Protein AF-A0A812T7L1-F1 (afdb_monomer)

Secondary structure (DSSP, 8-state):
--SGGGS-HHHHHHHHHHTT----S-HHHHHHHHHHHHHHHHHHHHHSPPPPGGGTS-HHHHHHHHHHTT----S-HHHHHHHHHHHTTS-S-----------------B-TTS--GGG--TT-EEEEEEEEEETTEEEEE-STT-EEEEEGGGS-SS--S-GGGT--TT-EEEEEEEEE-TTS-EEEESS-----S-S-GGGGGTT--TT--EEEEEEEE-SSEEEEEEEPTTT--EEEEEEEGGGSSSGGG--TT-EEEEEEEEEETTTTEEEEE---TT--

Nearest PDB structures (foldseek):
  3bzk-assembly1_A  TM=9.391E-01  e=5.079E-07  Pseudomonas aeruginosa
  4nni-assembly1_A  TM=9.534E-01  e=1.863E-06  Mycobacterium tuberculosis H37Rv
  4nng-assembly1_A  TM=9.619E-01  e=2.504E-06  Mycobacterium tuberculosis H37Rv
  6qh2-assembly1_A  TM=7.656E-01  e=1.232E-06  Escherichia coli SE11
  2k4k-assembly1_A  TM=7.239E-01  e=2.101E-05  Bacillus subtilis

Mean predicted aligned error: 18.14 Å

pLDDT: mean 77.08, std 16.13, range [28.5, 94.5]

Structure (mmCIF, N/CA/C/O backbone):
data_AF-A0A812T7L1-F1
#
_entry.id   AF-A0A812T7L1-F1
#
loop_
_atom_site.group_PDB
_atom_site.id
_atom_site.type_symbol
_atom_site.label_atom_id
_atom_site.label_alt_id
_atom_site.label_comp_id
_atom_site.label_asym_id
_atom_site.label_entity_id
_atom_site.label_seq_id
_atom_site.pdbx_PDB_ins_code
_atom_site.Cartn_x
_atom_site.Cartn_y
_atom_site.Cartn_z
_atom_site.occupancy
_atom_site.B_iso_or_equiv
_atom_site.auth_seq_id
_atom_site.auth_comp_id
_atom_site.auth_asym_id
_atom_site.auth_atom_id
_atom_site.pdbx_PDB_model_num
ATOM 1 N N . GLU A 1 1 ? -17.941 -17.621 38.542 1.00 46.38 1 GLU A N 1
ATOM 2 C CA . GLU A 1 1 ? -18.938 -16.526 38.653 1.00 46.38 1 GLU A CA 1
ATOM 3 C C . GLU A 1 1 ? -20.340 -16.924 39.164 1.00 46.38 1 GLU A C 1
ATOM 5 O O . GLU A 1 1 ? -21.116 -16.034 39.487 1.00 46.38 1 GLU A O 1
ATOM 10 N N . ALA A 1 2 ? -20.681 -18.209 39.351 1.00 45.97 2 ALA A N 1
ATOM 11 C CA . ALA A 1 2 ? -22.054 -18.638 39.688 1.00 45.97 2 ALA A CA 1
ATOM 12 C C . ALA A 1 2 ? -22.488 -18.529 41.177 1.00 45.97 2 ALA A C 1
ATOM 14 O O . ALA A 1 2 ? -23.601 -18.914 41.521 1.00 45.97 2 ALA A O 1
ATOM 15 N N . SER A 1 3 ? -21.642 -18.025 42.086 1.00 65.56 3 SER A N 1
ATOM 16 C CA . SER A 1 3 ? -21.909 -18.105 43.537 1.00 65.56 3 SER A CA 1
ATOM 17 C C . SER A 1 3 ? -22.695 -16.908 44.103 1.00 65.56 3 SER A C 1
ATOM 19 O O . SER A 1 3 ? -23.535 -17.082 44.982 1.00 65.56 3 SER A O 1
ATOM 21 N N . LEU A 1 4 ? -22.492 -15.682 43.602 1.00 70.81 4 LEU A N 1
ATOM 22 C CA . LEU A 1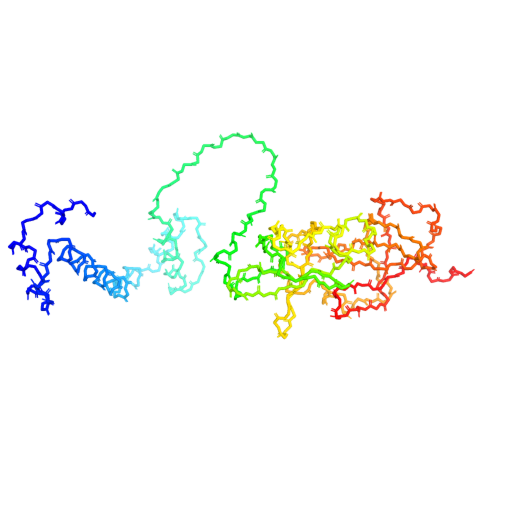 4 ? -23.061 -14.468 44.220 1.00 70.81 4 LEU A CA 1
ATOM 23 C C . LEU A 1 4 ? -24.569 -14.281 43.988 1.00 70.81 4 LEU A C 1
ATOM 25 O O . LEU A 1 4 ? -25.239 -13.637 44.792 1.00 70.81 4 LEU A O 1
ATOM 29 N N . GLU A 1 5 ? -25.122 -14.870 42.930 1.00 74.31 5 GLU A N 1
ATOM 30 C CA . GLU A 1 5 ? -26.543 -14.725 42.581 1.00 74.31 5 GLU A CA 1
ATOM 31 C C . GLU A 1 5 ? -27.465 -15.545 43.499 1.00 74.31 5 GLU A C 1
ATOM 33 O O . GLU A 1 5 ? -28.616 -15.162 43.748 1.00 74.31 5 GLU A O 1
ATOM 38 N N . GLN A 1 6 ? -26.918 -16.605 44.101 1.00 79.25 6 GLN A N 1
ATOM 39 C CA . GLN A 1 6 ? -27.606 -17.481 45.052 1.00 79.25 6 GLN A CA 1
ATOM 40 C C . GLN A 1 6 ? -27.665 -16.909 46.480 1.00 79.25 6 GLN A C 1
ATOM 42 O O . GLN A 1 6 ? -28.447 -17.393 47.293 1.00 79.25 6 GLN A O 1
ATOM 47 N N . HIS A 1 7 ? -26.902 -15.854 46.787 1.00 80.62 7 HIS A N 1
ATOM 48 C CA . HIS A 1 7 ? -26.876 -15.261 48.127 1.00 80.62 7 HIS A CA 1
ATOM 49 C C . HIS A 1 7 ? -28.119 -14.411 48.414 1.00 80.62 7 HIS A C 1
ATOM 51 O O . HIS A 1 7 ? -28.740 -13.817 47.522 1.00 80.62 7 HIS A O 1
ATOM 57 N N . THR A 1 8 ? -28.479 -14.314 49.689 1.00 84.88 8 THR A N 1
ATOM 58 C CA . THR A 1 8 ? -29.550 -13.439 50.172 1.00 84.88 8 THR A CA 1
ATOM 59 C C . THR A 1 8 ? -29.096 -11.975 50.219 1.00 84.88 8 THR A C 1
ATOM 61 O O . THR A 1 8 ? -27.909 -11.660 50.287 1.00 84.88 8 THR A O 1
ATOM 64 N N . VAL A 1 9 ? -30.046 -11.032 50.193 1.00 82.56 9 VAL A N 1
ATOM 65 C CA . VAL A 1 9 ? -29.741 -9.582 50.244 1.00 82.56 9 VAL A CA 1
ATOM 66 C C . VAL A 1 9 ? -28.959 -9.206 51.507 1.00 82.56 9 VAL A C 1
ATOM 68 O O . VAL A 1 9 ? -28.122 -8.307 51.467 1.00 82.56 9 VAL A O 1
ATOM 71 N N . LEU A 1 10 ? -29.219 -9.898 52.617 1.00 82.81 10 LEU A N 1
ATOM 72 C CA . LEU A 1 10 ? -28.565 -9.651 53.898 1.00 82.81 10 LEU A CA 1
ATOM 73 C C . LEU A 1 10 ? -27.078 -10.038 53.836 1.00 82.81 10 LEU A C 1
ATOM 75 O O . LEU A 1 10 ? -26.226 -9.217 54.168 1.00 82.81 10 LEU A O 1
ATOM 79 N N . GLU A 1 11 ? -26.764 -11.208 53.280 1.00 82.75 11 GLU A N 1
ATOM 80 C CA . GLU A 1 11 ? -25.384 -11.672 53.068 1.00 82.75 11 GLU A CA 1
ATOM 81 C C . GLU A 1 11 ? -24.607 -10.776 52.093 1.00 82.75 11 GLU A C 1
ATOM 83 O O . GLU A 1 11 ? -23.432 -10.479 52.312 1.00 82.75 11 GLU A O 1
ATOM 88 N N . LEU A 1 12 ? -25.257 -10.293 51.028 1.00 85.06 12 LEU A N 1
ATOM 89 C CA . LEU A 1 12 ? -24.637 -9.370 50.070 1.00 85.06 12 LEU A CA 1
ATOM 90 C C . LEU A 1 12 ? -24.276 -8.029 50.731 1.00 85.06 12 LEU A C 1
ATOM 92 O O . LEU A 1 12 ? -23.196 -7.486 50.496 1.00 85.06 12 LEU A O 1
ATOM 96 N N . ARG A 1 13 ? -25.144 -7.508 51.607 1.00 85.06 13 ARG A N 1
ATOM 97 C CA . ARG A 1 13 ? -24.873 -6.277 52.368 1.00 85.06 13 ARG A CA 1
ATOM 98 C C . ARG A 1 13 ? -23.761 -6.458 53.393 1.00 85.06 13 ARG A C 1
ATOM 100 O O . ARG A 1 13 ? -22.963 -5.542 53.566 1.00 85.06 13 ARG A O 1
ATOM 107 N N . GLU A 1 14 ? -23.684 -7.607 54.059 1.00 85.44 14 GLU A N 1
ATOM 108 C CA . GLU A 1 14 ? -22.577 -7.897 54.976 1.00 85.44 14 GLU A CA 1
ATOM 109 C C . GLU A 1 14 ? -21.232 -7.955 54.252 1.00 85.44 14 GLU A C 1
ATOM 111 O O . GLU A 1 14 ? -20.257 -7.377 54.734 1.00 85.44 14 GLU A O 1
ATOM 116 N N . LYS A 1 15 ? -21.182 -8.589 53.073 1.00 84.31 15 LYS A N 1
ATOM 117 C CA . LYS A 1 15 ? -19.968 -8.635 52.245 1.00 84.31 15 LYS A CA 1
ATOM 118 C C . LYS A 1 15 ? -19.531 -7.237 51.798 1.00 84.31 15 LYS A C 1
ATOM 120 O O . LYS A 1 15 ? -18.362 -6.900 51.947 1.00 84.31 15 LYS A O 1
ATOM 125 N N . LEU A 1 16 ? -20.463 -6.393 51.349 1.00 86.00 16 LEU A N 1
ATOM 126 C CA . LEU A 1 16 ? -20.161 -5.000 50.989 1.00 86.00 16 LEU A CA 1
ATOM 127 C C . LEU A 1 16 ? -19.710 -4.167 52.194 1.00 86.00 16 LEU A C 1
ATOM 129 O O . LEU A 1 16 ? -18.761 -3.398 52.079 1.00 86.00 16 LEU A O 1
ATOM 133 N N . ARG A 1 17 ? -20.319 -4.363 53.370 1.00 85.62 17 ARG A N 1
ATOM 134 C CA . ARG A 1 17 ? -19.919 -3.675 54.607 1.00 85.62 17 ARG A CA 1
ATOM 135 C C . ARG A 1 17 ? -18.495 -4.042 55.033 1.00 85.62 17 ARG A C 1
ATOM 137 O O . ARG A 1 17 ? -17.760 -3.160 55.462 1.00 85.62 17 ARG A O 1
ATOM 144 N N . LYS A 1 18 ? -18.094 -5.312 54.891 1.00 85.69 18 LYS A N 1
A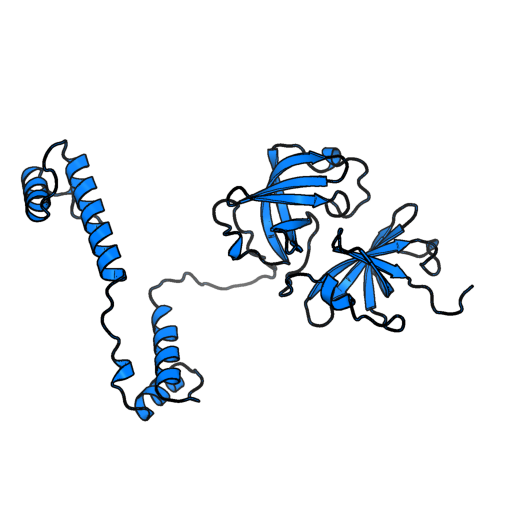TOM 145 C CA . LYS A 1 18 ? -16.712 -5.762 55.154 1.00 85.69 18 LYS A CA 1
ATOM 146 C C . LYS A 1 18 ? -15.697 -5.102 54.218 1.00 85.69 18 LYS A C 1
ATOM 148 O O . LYS A 1 18 ? -14.598 -4.791 54.656 1.00 85.69 18 LYS A O 1
ATOM 153 N N . LEU A 1 19 ? -16.088 -4.844 52.971 1.00 83.00 19 LEU A N 1
ATOM 154 C CA . LEU A 1 19 ? -15.282 -4.127 51.978 1.00 83.00 19 LEU A CA 1
ATOM 155 C C . LEU A 1 19 ? -15.406 -2.593 52.082 1.00 83.00 19 LEU A C 1
ATOM 157 O O . LEU A 1 19 ? -14.861 -1.886 51.245 1.00 83.00 19 LEU A O 1
ATOM 161 N N . GLN A 1 20 ? -16.119 -2.076 53.094 1.00 81.62 20 GLN A N 1
ATOM 162 C CA . GLN A 1 20 ? -16.415 -0.647 53.288 1.00 81.62 20 GLN A CA 1
ATOM 163 C C . GLN A 1 20 ? -17.124 0.021 52.091 1.00 81.62 20 GLN A C 1
ATOM 165 O O . GLN A 1 20 ? -17.006 1.224 51.870 1.00 81.62 20 GLN A O 1
ATOM 170 N N . LEU A 1 21 ? -17.904 -0.753 51.333 1.00 82.56 21 LEU A N 1
ATOM 171 C CA . LEU A 1 21 ? -18.642 -0.289 50.160 1.00 82.56 21 LEU A CA 1
ATOM 172 C C . LEU A 1 21 ? -20.117 0.029 50.484 1.00 82.56 21 LEU A C 1
ATOM 174 O O . LEU A 1 21 ? -20.684 -0.515 51.440 1.00 82.56 21 LEU A O 1
ATOM 178 N N . PRO A 1 22 ? -20.785 0.884 49.683 1.00 83.62 22 PRO A N 1
ATOM 179 C CA . PRO A 1 22 ? -22.183 1.257 49.898 1.00 83.62 22 PRO A CA 1
ATOM 180 C C . PRO A 1 22 ? -23.145 0.057 49.849 1.00 83.62 22 PRO A C 1
ATOM 182 O O . PRO A 1 22 ? -23.181 -0.696 48.877 1.00 83.62 22 PRO A O 1
ATOM 185 N N . VAL A 1 23 ? -23.984 -0.081 50.884 1.00 87.19 23 VAL A N 1
ATOM 186 C CA . VAL A 1 23 ? -24.931 -1.207 51.066 1.00 87.19 23 VAL A CA 1
ATOM 187 C C . VAL A 1 23 ? -26.377 -0.901 50.635 1.00 87.19 23 VAL A C 1
ATOM 189 O O . VAL A 1 23 ? -27.291 -1.700 50.871 1.00 87.19 23 VAL A O 1
ATOM 192 N N . SER A 1 24 ? -26.612 0.270 50.042 1.00 81.44 24 SER A N 1
ATOM 193 C CA . SER A 1 24 ? -27.920 0.714 49.547 1.00 81.44 24 SER A CA 1
ATOM 194 C C . SER A 1 24 ? -28.218 0.164 48.145 1.00 81.44 24 SER A C 1
ATOM 196 O O . SER A 1 24 ? -27.310 -0.159 47.383 1.00 81.44 24 SER A O 1
ATOM 198 N N . GLY A 1 25 ? -29.502 0.045 47.797 1.00 83.31 25 GLY A N 1
ATOM 199 C CA . GLY A 1 25 ? -29.940 -0.409 46.470 1.00 83.31 25 GLY A CA 1
ATOM 200 C C . GLY A 1 25 ? -30.579 -1.801 46.442 1.00 83.31 25 GLY A C 1
ATOM 201 O O . GLY A 1 25 ? -30.778 -2.449 47.479 1.00 83.31 25 GLY A O 1
ATOM 202 N N . ARG A 1 26 ? -30.963 -2.229 45.232 1.00 84.62 26 ARG A N 1
ATOM 203 C CA . ARG A 1 26 ? -31.629 -3.516 44.951 1.00 84.62 26 ARG A CA 1
ATOM 204 C C . ARG A 1 26 ? -30.622 -4.675 44.942 1.00 84.62 26 ARG A C 1
ATOM 206 O O . ARG A 1 26 ? -29.429 -4.462 44.757 1.00 84.62 26 ARG A O 1
ATOM 213 N N . LYS A 1 27 ? -31.099 -5.922 45.090 1.00 81.12 27 LYS A N 1
ATOM 214 C CA . LYS A 1 27 ? -30.253 -7.140 45.139 1.00 81.12 27 LYS A CA 1
ATOM 215 C C . LYS A 1 27 ? -29.221 -7.198 44.001 1.00 81.12 27 LYS A C 1
ATOM 217 O O . LYS A 1 27 ? -28.061 -7.499 44.257 1.00 81.12 27 LYS A O 1
ATOM 222 N N . GLN A 1 28 ? -29.638 -6.883 42.775 1.00 81.75 28 GLN A N 1
ATOM 223 C CA . GLN A 1 28 ? -28.759 -6.911 41.602 1.00 81.75 28 GLN A CA 1
ATOM 224 C C . GLN A 1 28 ? -27.632 -5.873 41.672 1.00 81.75 28 GLN A C 1
ATOM 226 O O . GLN A 1 28 ? -26.499 -6.198 41.341 1.00 81.75 28 GLN A O 1
ATOM 231 N N . GLU A 1 29 ? -27.897 -4.669 42.185 1.00 83.12 29 GLU A N 1
ATOM 232 C CA . GLU A 1 29 ? -26.861 -3.640 42.357 1.00 83.12 29 GLU A CA 1
ATOM 233 C C . GLU A 1 29 ? -25.824 -4.040 43.413 1.00 83.12 29 GLU A C 1
ATOM 235 O O . GLU A 1 29 ? -24.641 -3.753 43.264 1.00 83.12 29 GLU A O 1
ATOM 240 N N . LEU A 1 30 ? -26.251 -4.732 44.475 1.00 84.38 30 LEU A N 1
ATOM 241 C CA . LEU A 1 30 ? -25.337 -5.240 45.500 1.00 84.38 30 LEU A CA 1
ATOM 242 C C . LEU A 1 30 ? -24.430 -6.347 44.945 1.00 84.38 30 LEU A C 1
ATOM 244 O O . LEU A 1 30 ? -23.244 -6.385 45.261 1.00 84.38 30 LEU A O 1
ATOM 248 N N . ILE A 1 31 ? -24.980 -7.229 44.103 1.00 84.56 31 ILE A N 1
ATOM 249 C CA . ILE A 1 31 ? -24.209 -8.272 43.408 1.00 84.56 31 ILE A CA 1
ATOM 250 C C . ILE A 1 31 ? -23.204 -7.633 42.454 1.00 84.56 31 ILE A C 1
ATOM 252 O O . ILE A 1 31 ? -22.042 -8.024 42.459 1.00 84.56 31 ILE A O 1
ATOM 256 N N . GLN A 1 32 ? -23.635 -6.640 41.677 1.00 83.38 32 GLN A N 1
ATOM 257 C CA . GLN A 1 32 ? -22.781 -5.953 40.716 1.00 83.38 32 GLN A CA 1
ATOM 258 C C . GLN A 1 32 ? -21.595 -5.267 41.407 1.00 83.38 32 GLN A C 1
ATOM 260 O O . GLN A 1 32 ? -20.455 -5.502 41.025 1.00 83.38 32 GLN A O 1
ATOM 265 N N . ARG A 1 33 ? -21.836 -4.535 42.503 1.00 87.44 33 ARG A N 1
ATOM 266 C CA . ARG A 1 33 ? -20.759 -3.897 43.284 1.00 87.44 33 ARG A CA 1
ATOM 267 C C . ARG A 1 33 ? -19.792 -4.901 43.907 1.00 87.44 33 ARG A C 1
ATOM 269 O O . ARG A 1 33 ? -18.609 -4.608 44.026 1.00 87.44 33 ARG A O 1
ATOM 276 N N . LEU A 1 34 ? -20.271 -6.083 44.304 1.00 84.06 34 LEU A N 1
ATOM 277 C CA . LEU A 1 34 ? -19.395 -7.155 44.785 1.00 84.06 34 LEU A CA 1
ATOM 278 C C . LEU A 1 34 ? -18.553 -7.757 43.662 1.00 84.06 34 LEU A C 1
ATOM 280 O O . LEU A 1 34 ? -17.372 -7.995 43.885 1.00 84.06 34 LEU A O 1
ATOM 284 N N . LYS A 1 35 ? -19.131 -7.971 42.474 1.00 84.88 35 LYS A N 1
ATOM 285 C CA . LYS A 1 35 ? -18.393 -8.450 41.297 1.00 84.88 35 LYS A CA 1
ATOM 286 C C . LYS A 1 35 ? -17.316 -7.445 40.880 1.00 84.88 35 LYS A C 1
ATOM 288 O O . LYS A 1 35 ? -16.189 -7.843 40.631 1.00 84.88 35 LYS A O 1
ATOM 293 N N . GLU A 1 36 ? -17.633 -6.153 40.882 1.00 81.06 36 GLU A N 1
ATOM 294 C CA . GLU A 1 36 ? -16.681 -5.079 40.565 1.00 81.06 36 GLU A CA 1
ATOM 295 C C . GLU A 1 36 ? -15.560 -4.973 41.603 1.00 81.06 36 GLU A C 1
ATOM 297 O O . GLU A 1 36 ? -14.393 -4.867 41.241 1.00 81.06 36 GLU A O 1
ATOM 302 N N . ALA A 1 37 ? -15.887 -5.066 42.894 1.00 79.50 37 ALA A N 1
ATOM 303 C CA . ALA A 1 37 ? -14.884 -5.065 43.955 1.00 79.50 37 ALA A CA 1
ATOM 304 C C . ALA A 1 37 ? -13.964 -6.294 43.893 1.00 79.50 37 ALA A C 1
ATOM 306 O O . ALA A 1 37 ? -12.768 -6.168 44.139 1.00 79.50 37 ALA A O 1
ATOM 307 N N . GLN A 1 38 ? -14.510 -7.462 43.542 1.00 80.69 38 GLN A N 1
ATOM 308 C CA . GLN A 1 38 ? -13.731 -8.682 43.324 1.00 80.69 38 GLN A CA 1
ATOM 309 C C . GLN A 1 38 ? -12.850 -8.573 42.081 1.00 80.69 38 GLN A C 1
ATOM 311 O O . GLN A 1 38 ? -11.676 -8.889 42.166 1.00 80.69 38 GLN A O 1
ATOM 316 N N . ALA A 1 39 ? -13.364 -8.035 40.973 1.00 72.38 39 ALA A N 1
ATOM 317 C CA . ALA A 1 39 ? -12.577 -7.819 39.762 1.00 72.38 39 ALA A CA 1
ATOM 318 C C . ALA A 1 39 ? -11.406 -6.850 39.998 1.00 72.38 39 ALA A C 1
ATOM 320 O O . ALA A 1 39 ? -10.300 -7.104 39.538 1.00 72.38 39 ALA A O 1
ATOM 321 N N . LEU A 1 40 ? -11.619 -5.782 40.775 1.00 70.19 40 LEU A N 1
ATOM 322 C CA . LEU A 1 40 ? -10.558 -4.844 41.156 1.00 70.19 40 LEU A CA 1
ATOM 323 C C . LEU A 1 40 ? -9.520 -5.475 42.095 1.00 70.19 40 LEU A C 1
ATOM 325 O O . LEU A 1 40 ? -8.342 -5.135 42.017 1.00 70.19 40 LEU A O 1
ATOM 329 N N . GLN A 1 41 ? -9.940 -6.385 42.978 1.00 64.06 41 GLN A N 1
ATOM 330 C CA . GLN A 1 41 ? -9.026 -7.161 43.819 1.00 64.06 41 GLN A CA 1
ATOM 331 C C . GLN A 1 41 ? -8.235 -8.178 42.987 1.00 64.06 41 GLN A C 1
ATOM 333 O O . GLN A 1 41 ? -7.020 -8.238 43.127 1.00 64.06 41 GLN A O 1
ATOM 338 N N . ASP A 1 42 ? -8.882 -8.876 42.054 1.00 57.03 42 ASP A N 1
ATOM 339 C CA . ASP A 1 42 ? -8.247 -9.830 41.141 1.00 57.03 42 ASP A CA 1
ATOM 340 C C . ASP A 1 42 ? -7.262 -9.131 40.180 1.00 57.03 42 ASP A C 1
ATOM 342 O O . ASP A 1 42 ? -6.205 -9.674 39.860 1.00 57.03 42 ASP A O 1
ATOM 346 N N . GLU A 1 43 ? -7.559 -7.908 39.728 1.00 57.62 43 GLU A N 1
ATOM 347 C CA . GLU A 1 43 ? -6.645 -7.084 38.923 1.00 57.62 43 GLU A CA 1
ATOM 348 C C . GLU A 1 43 ? -5.471 -6.536 39.747 1.00 57.62 43 GLU A C 1
ATOM 350 O O . GLU A 1 43 ? -4.329 -6.546 39.277 1.00 57.62 43 GLU A O 1
ATOM 355 N N . ALA A 1 44 ? -5.717 -6.117 40.993 1.00 49.97 44 ALA A N 1
ATOM 356 C CA . ALA A 1 44 ? -4.665 -5.689 41.912 1.00 49.97 44 ALA A CA 1
ATOM 357 C C . ALA A 1 44 ? -3.731 -6.856 42.291 1.00 49.97 44 ALA A C 1
ATOM 359 O O . ALA A 1 44 ? -2.511 -6.685 42.280 1.00 49.97 44 ALA A O 1
ATOM 360 N N . GLU A 1 45 ? -4.268 -8.055 42.523 1.00 46.62 45 GLU A N 1
ATOM 361 C CA . GLU A 1 45 ? -3.506 -9.284 42.786 1.00 46.62 45 GLU A CA 1
ATOM 362 C C . GLU A 1 45 ? -2.756 -9.784 41.538 1.00 46.62 45 GLU A C 1
ATOM 364 O O . GLU A 1 45 ? -1.611 -10.216 41.646 1.00 46.62 45 GLU A O 1
ATOM 369 N N . ARG A 1 46 ? -3.308 -9.621 40.324 1.00 47.06 46 ARG A N 1
ATOM 370 C CA . ARG A 1 46 ? -2.580 -9.873 39.059 1.00 47.06 46 ARG A CA 1
ATOM 371 C C . ARG A 1 46 ? -1.393 -8.932 38.842 1.00 47.06 46 ARG A C 1
ATOM 373 O O . ARG A 1 46 ? -0.454 -9.296 38.134 1.00 47.06 46 ARG A O 1
ATOM 380 N N . SER A 1 47 ? -1.412 -7.743 39.446 1.00 48.53 47 SER A N 1
ATOM 381 C CA . SER A 1 47 ? -0.301 -6.782 39.409 1.00 48.53 47 SER A CA 1
ATOM 382 C C . SER A 1 47 ? 0.715 -6.946 40.556 1.00 48.53 47 SER A C 1
ATOM 384 O O . SER A 1 47 ? 1.828 -6.426 40.461 1.00 48.53 47 SER A O 1
ATOM 386 N N . ALA A 1 48 ? 0.385 -7.725 41.595 1.00 44.09 48 ALA A N 1
ATOM 387 C CA . ALA A 1 48 ? 1.232 -8.019 42.753 1.00 44.09 48 ALA A CA 1
ATOM 388 C C . ALA A 1 48 ? 1.701 -9.493 42.733 1.00 44.09 48 ALA A C 1
ATOM 390 O O . ALA A 1 48 ? 1.109 -10.380 43.338 1.00 44.09 48 ALA A O 1
ATOM 391 N N . GLN A 1 49 ? 2.782 -9.743 41.991 1.00 45.03 49 GLN A N 1
ATOM 392 C CA . GLN A 1 49 ? 3.409 -11.055 41.753 1.00 45.03 49 GLN A CA 1
ATOM 393 C C . GLN A 1 49 ? 3.744 -11.850 43.036 1.00 45.03 49 GLN A C 1
ATOM 395 O O . GLN A 1 49 ? 4.270 -11.264 43.984 1.00 45.03 49 GLN A O 1
ATOM 400 N N . PRO A 1 50 ? 3.679 -13.196 43.024 1.00 38.47 50 PRO A N 1
ATOM 401 C CA . PRO A 1 50 ? 4.612 -14.016 43.784 1.00 38.47 50 PRO A CA 1
ATOM 402 C C . PRO A 1 50 ? 5.865 -14.296 42.935 1.00 38.47 50 PRO A C 1
ATOM 404 O O . PRO A 1 50 ? 5.777 -14.750 41.792 1.00 38.47 50 PRO A O 1
ATOM 407 N N . ALA A 1 51 ? 7.042 -14.012 43.496 1.00 38.94 51 ALA A N 1
ATOM 408 C CA . ALA A 1 51 ? 8.343 -14.332 42.915 1.00 38.94 51 ALA A CA 1
ATOM 409 C C . ALA A 1 51 ? 8.423 -15.821 42.524 1.00 38.94 51 ALA A C 1
ATOM 411 O O . ALA A 1 51 ? 8.212 -16.704 43.356 1.00 38.94 51 ALA A O 1
ATOM 412 N N . GLN A 1 52 ? 8.718 -16.098 41.251 1.00 44.91 52 GLN A N 1
ATOM 413 C CA . GLN A 1 52 ? 8.873 -17.461 40.750 1.00 44.91 52 GLN A CA 1
ATOM 414 C C . GLN A 1 52 ? 10.221 -18.075 41.206 1.00 44.91 52 GLN A C 1
ATOM 416 O O . GLN A 1 52 ? 11.252 -17.396 41.189 1.00 44.91 52 GLN A O 1
ATOM 421 N N . PRO A 1 53 ? 10.246 -19.373 41.574 1.00 59.53 53 PRO A N 1
ATOM 422 C CA . PRO A 1 53 ? 11.343 -20.059 42.283 1.00 59.53 53 PRO A CA 1
ATOM 423 C C . PRO A 1 53 ? 12.645 -20.255 41.479 1.00 59.53 53 PRO A C 1
ATOM 425 O O . PRO A 1 53 ? 13.628 -20.790 41.992 1.00 59.53 53 PRO A O 1
ATOM 428 N N . TYR A 1 54 ? 12.702 -19.811 40.222 1.00 54.75 54 TYR A N 1
ATOM 429 C CA . TYR A 1 54 ? 13.856 -19.999 39.335 1.00 54.75 54 TYR A CA 1
ATOM 430 C C . TYR A 1 54 ? 15.072 -19.146 39.721 1.00 54.75 54 TYR A C 1
ATOM 432 O O . TYR A 1 54 ? 16.216 -19.525 39.456 1.00 54.75 54 TYR A O 1
ATOM 440 N N . HIS A 1 55 ? 14.852 -18.014 40.395 1.00 60.91 55 HIS A N 1
ATOM 441 C CA . HIS A 1 55 ? 15.938 -17.147 40.857 1.00 60.91 55 HIS A CA 1
ATOM 442 C C . HIS A 1 55 ? 16.817 -17.831 41.926 1.00 60.91 55 HIS A C 1
ATOM 444 O O . HIS A 1 55 ? 18.024 -17.559 42.006 1.00 60.91 55 HIS A O 1
ATOM 450 N N . GLU A 1 56 ? 16.262 -18.794 42.671 1.00 58.88 56 GLU A N 1
ATOM 451 C CA . GLU A 1 56 ? 16.958 -19.544 43.726 1.00 58.88 56 GLU A CA 1
ATOM 452 C C . GLU A 1 56 ? 17.567 -20.879 43.255 1.00 58.88 56 GLU A C 1
ATOM 454 O O . GLU A 1 56 ? 18.489 -21.387 43.894 1.00 58.88 56 GLU A O 1
ATOM 459 N N . MET A 1 57 ? 17.166 -21.411 42.094 1.00 67.12 57 MET A N 1
ATOM 460 C CA . MET A 1 57 ? 17.717 -22.664 41.547 1.00 67.12 57 MET A CA 1
ATOM 461 C C . MET A 1 57 ? 19.194 -22.526 41.141 1.00 67.12 57 MET A C 1
ATOM 463 O O . MET A 1 57 ? 19.670 -21.435 40.799 1.00 67.12 57 MET A O 1
ATOM 467 N N . LYS A 1 58 ? 19.969 -23.620 41.168 1.00 71.88 58 LYS A N 1
ATOM 468 C CA . LYS A 1 58 ? 21.356 -23.591 40.675 1.00 71.88 58 LYS A CA 1
ATOM 469 C C . LYS A 1 58 ? 21.354 -23.575 39.146 1.00 71.88 58 LYS A C 1
ATOM 471 O O . LYS A 1 58 ? 20.429 -24.036 38.489 1.00 71.88 58 LYS A O 1
ATOM 476 N N . VAL A 1 59 ? 22.429 -23.050 38.556 1.00 72.00 59 VAL A N 1
ATOM 477 C CA . VAL A 1 59 ? 22.569 -22.939 37.088 1.00 72.00 59 VAL A CA 1
ATOM 478 C C . VAL A 1 59 ? 22.468 -24.302 36.391 1.00 72.00 59 VAL A C 1
ATOM 480 O O . VAL A 1 59 ? 22.046 -24.357 35.242 1.00 72.00 59 VAL A O 1
ATOM 483 N N . VAL A 1 60 ? 22.842 -25.390 37.071 1.00 75.00 60 VAL A N 1
ATOM 484 C CA . VAL A 1 60 ? 22.712 -26.759 36.550 1.00 75.00 60 VAL A CA 1
ATOM 485 C C . VAL A 1 60 ? 21.235 -27.117 36.365 1.00 75.00 60 VAL A C 1
ATOM 487 O O . VAL A 1 60 ? 20.832 -27.432 35.249 1.00 75.00 60 VAL A O 1
ATOM 490 N N . ASP A 1 61 ? 20.427 -26.924 37.406 1.00 75.38 61 ASP A N 1
ATOM 491 C CA . ASP A 1 61 ? 18.993 -27.235 37.405 1.00 75.38 61 ASP A CA 1
ATOM 492 C C . ASP A 1 61 ? 18.221 -26.369 36.389 1.00 75.38 61 ASP A C 1
ATOM 494 O O . ASP A 1 61 ? 17.338 -26.851 35.682 1.00 75.38 61 ASP A O 1
ATOM 498 N N . LEU A 1 62 ? 18.611 -25.096 36.232 1.00 77.00 62 LEU A N 1
ATOM 499 C CA . LEU A 1 62 ? 18.033 -24.189 35.227 1.00 77.00 62 LEU A CA 1
ATOM 500 C C . LEU A 1 62 ? 18.322 -24.644 33.7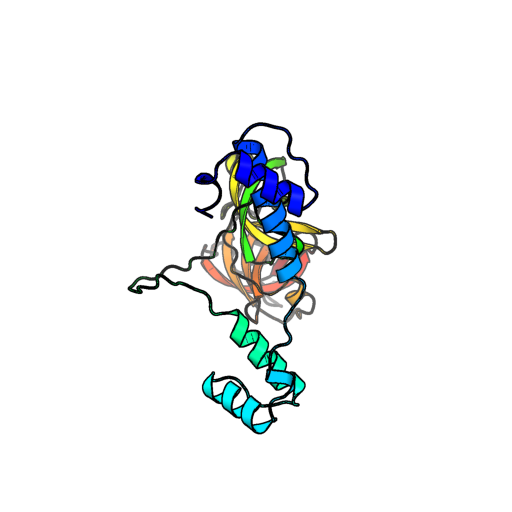87 1.00 77.00 62 LEU A C 1
ATOM 502 O O . LEU A 1 62 ? 17.483 -24.497 32.899 1.00 77.00 62 LEU A O 1
ATOM 506 N N . LYS A 1 63 ? 19.511 -25.201 33.532 1.00 80.06 63 LYS A N 1
ATOM 507 C CA . LYS A 1 63 ? 19.868 -25.729 32.207 1.00 80.06 63 LYS A CA 1
ATOM 508 C C . LYS A 1 63 ? 19.172 -27.051 31.916 1.00 80.06 63 LYS A C 1
ATOM 510 O O . LYS A 1 63 ? 18.812 -27.284 30.766 1.00 80.06 63 LYS A O 1
ATOM 515 N N . GLU A 1 64 ? 18.987 -27.903 32.920 1.00 79.62 64 GLU A N 1
ATOM 516 C CA . GLU A 1 64 ? 18.228 -29.146 32.767 1.00 79.62 64 GLU A CA 1
ATOM 517 C C . GLU A 1 64 ? 16.758 -28.868 32.454 1.00 79.62 64 GLU A C 1
ATOM 519 O O . GLU A 1 64 ? 16.236 -29.440 31.499 1.00 79.62 64 GLU A O 1
ATOM 524 N N . ALA A 1 65 ? 16.135 -27.914 33.152 1.00 74.94 65 ALA A N 1
ATOM 525 C CA . ALA A 1 65 ? 14.764 -27.490 32.873 1.00 74.94 65 ALA A CA 1
ATOM 526 C C . ALA A 1 65 ? 14.604 -26.936 31.444 1.00 74.94 65 ALA A C 1
ATOM 528 O O . ALA A 1 65 ? 13.696 -27.335 30.718 1.00 74.94 65 ALA A O 1
ATOM 529 N N . LEU A 1 66 ? 15.528 -26.083 30.986 1.00 79.81 66 LEU A N 1
ATOM 530 C CA . LEU A 1 66 ? 15.508 -25.569 29.610 1.00 79.81 66 LEU A CA 1
ATOM 531 C C . LEU A 1 66 ? 15.753 -26.662 28.565 1.00 79.81 66 LEU A C 1
ATOM 533 O O . LEU A 1 66 ? 15.125 -26.648 27.511 1.00 79.81 66 LEU A O 1
ATOM 537 N N . ARG A 1 67 ? 16.634 -27.630 28.850 1.00 80.12 67 ARG A N 1
ATOM 538 C CA . ARG A 1 67 ? 16.894 -28.763 27.952 1.00 80.12 67 ARG A CA 1
ATOM 539 C C . ARG A 1 67 ? 15.679 -29.687 27.846 1.00 80.12 67 ARG A C 1
ATOM 541 O O . ARG A 1 67 ? 15.404 -30.164 26.750 1.00 80.12 67 ARG A O 1
ATOM 548 N N . ALA A 1 68 ? 14.957 -29.912 28.943 1.00 75.69 68 ALA A N 1
ATOM 549 C CA . ALA A 1 68 ? 13.715 -30.687 28.947 1.00 75.69 68 ALA A CA 1
ATOM 550 C C . ALA A 1 68 ? 12.613 -30.021 28.102 1.00 75.69 68 ALA A C 1
ATOM 552 O O . ALA A 1 68 ? 11.839 -30.718 27.456 1.00 75.69 68 ALA A O 1
ATOM 553 N N . LEU A 1 69 ? 12.605 -28.685 28.042 1.00 74.19 69 LEU A N 1
ATOM 554 C CA . LEU A 1 69 ? 11.709 -27.883 27.199 1.00 74.19 69 LEU A CA 1
ATOM 555 C C . LEU A 1 69 ? 12.248 -27.645 25.771 1.00 74.19 69 LEU A C 1
ATOM 557 O O . LEU A 1 69 ? 11.662 -26.880 25.012 1.00 74.19 69 LEU A O 1
ATOM 561 N N . GLY A 1 70 ? 13.380 -28.255 25.392 1.00 71.88 70 GLY A N 1
ATOM 562 C CA . GLY A 1 70 ? 13.977 -28.100 24.058 1.00 71.88 70 GLY A CA 1
ATOM 563 C C . GLY A 1 70 ? 14.560 -26.708 23.766 1.00 71.88 70 GLY A C 1
ATOM 564 O O . GLY A 1 70 ? 14.827 -26.377 22.612 1.00 71.88 70 GLY A O 1
ATOM 565 N N . MET A 1 71 ? 14.777 -25.887 24.796 1.00 76.25 71 MET A N 1
ATOM 566 C CA . MET A 1 71 ? 15.232 -24.503 24.682 1.00 76.25 71 MET A CA 1
ATOM 567 C C . MET A 1 71 ? 16.760 -24.350 24.815 1.00 76.25 71 MET A C 1
ATOM 569 O O . MET A 1 71 ? 17.433 -25.146 25.479 1.00 76.25 71 MET A O 1
ATOM 573 N N . PRO A 1 72 ? 17.351 -23.292 24.224 1.00 77.38 72 PRO A N 1
ATOM 574 C CA . PRO A 1 72 ? 18.789 -23.048 24.292 1.00 77.38 72 PRO A CA 1
ATOM 575 C C . PRO A 1 72 ? 19.275 -22.730 25.719 1.00 77.38 72 PRO A C 1
ATOM 577 O O . PRO A 1 72 ? 18.844 -21.771 26.363 1.00 77.38 72 PRO A O 1
ATOM 580 N N . VAL A 1 73 ? 20.264 -23.505 26.179 1.00 82.25 73 VAL A N 1
ATOM 581 C CA . VAL A 1 73 ? 20.842 -23.469 27.542 1.00 82.25 73 VAL A CA 1
ATOM 582 C C . VAL A 1 73 ? 22.069 -22.548 27.693 1.00 82.25 73 VAL A C 1
ATOM 584 O O . VAL A 1 73 ? 22.817 -22.635 28.672 1.00 82.25 73 VAL A O 1
ATOM 587 N N . SER A 1 74 ? 22.333 -21.689 26.705 1.00 75.50 74 SER A N 1
ATOM 588 C CA . SER A 1 74 ? 23.500 -20.797 26.659 1.00 75.50 74 SER A CA 1
ATOM 589 C C . SER A 1 74 ? 23.211 -19.436 27.294 1.00 75.50 74 SER A C 1
ATOM 591 O O . SER A 1 74 ? 22.254 -18.766 26.911 1.00 75.50 74 SER A O 1
ATOM 593 N N . GLY A 1 75 ? 24.050 -18.984 28.223 1.00 79.50 75 GLY A N 1
ATOM 594 C CA . GLY A 1 75 ? 23.890 -17.683 28.881 1.00 79.50 75 GLY A CA 1
ATOM 595 C C . GLY A 1 75 ? 24.253 -17.728 30.360 1.00 79.50 75 GLY A C 1
ATOM 596 O O . GLY A 1 75 ? 24.628 -18.780 30.892 1.00 79.50 75 GLY A O 1
ATOM 597 N N . ARG A 1 76 ? 24.174 -16.573 31.021 1.00 75.56 76 ARG A N 1
ATOM 598 C CA . ARG A 1 76 ? 24.354 -16.448 32.473 1.00 75.56 76 ARG A CA 1
ATOM 599 C C . ARG A 1 76 ? 23.047 -16.820 33.183 1.00 75.56 76 ARG A C 1
ATOM 601 O O . ARG A 1 76 ? 21.993 -16.883 32.562 1.00 75.56 76 ARG A O 1
ATOM 608 N N . LYS A 1 77 ? 23.110 -17.052 34.500 1.00 71.75 77 LYS A N 1
ATOM 609 C CA . LYS A 1 77 ? 21.945 -17.399 35.341 1.00 71.75 77 LYS A CA 1
ATOM 610 C C . LYS A 1 77 ? 20.668 -16.578 35.031 1.00 71.75 77 LYS A C 1
ATOM 612 O O . LYS A 1 77 ? 19.646 -17.218 34.813 1.00 71.75 77 LYS A O 1
ATOM 617 N N . PRO A 1 78 ? 20.699 -15.231 34.942 1.00 72.25 78 PRO A N 1
ATOM 618 C CA . PRO A 1 78 ? 19.495 -14.446 34.644 1.00 72.25 78 PRO A CA 1
ATOM 619 C C . PRO A 1 78 ? 18.897 -14.726 33.256 1.00 72.25 78 PRO A C 1
ATOM 621 O O . PRO A 1 78 ? 17.680 -14.742 33.117 1.00 72.25 78 PRO A O 1
ATOM 624 N N . ASP A 1 79 ? 19.724 -15.028 32.249 1.00 77.38 79 ASP A N 1
ATOM 625 C CA . ASP A 1 79 ? 19.249 -15.323 30.889 1.00 77.38 79 ASP A CA 1
ATOM 626 C C . ASP A 1 79 ? 18.490 -16.656 30.831 1.00 77.38 79 ASP A C 1
ATOM 628 O O . ASP A 1 79 ? 17.553 -16.819 30.052 1.00 77.38 79 ASP A O 1
ATOM 632 N N . LEU A 1 80 ? 18.909 -17.626 31.652 1.00 78.38 80 LEU A N 1
ATOM 633 C CA . LEU A 1 80 ? 18.261 -18.934 31.749 1.00 78.38 80 LEU A CA 1
ATOM 634 C C . LEU A 1 80 ? 16.924 -18.832 32.487 1.00 78.38 80 LEU A C 1
ATOM 636 O O . LEU A 1 80 ? 15.941 -19.435 32.067 1.00 78.38 80 LEU A O 1
ATOM 640 N N . VAL A 1 81 ? 16.888 -18.030 33.553 1.00 77.81 81 VAL A N 1
ATOM 641 C CA . VAL A 1 81 ? 15.667 -17.766 34.321 1.00 77.81 81 VAL A CA 1
ATOM 642 C C . VAL A 1 81 ? 14.623 -17.068 33.451 1.00 77.81 81 VAL A C 1
ATOM 644 O O . VAL A 1 81 ? 13.504 -17.557 33.356 1.00 77.81 81 VAL A O 1
ATOM 647 N N . ALA A 1 82 ? 15.002 -16.014 32.721 1.00 75.31 82 ALA A N 1
ATOM 648 C CA . ALA A 1 82 ? 14.077 -15.285 31.850 1.00 75.31 82 ALA A CA 1
ATOM 649 C C . ALA A 1 82 ? 13.440 -16.175 30.765 1.00 75.31 82 ALA A C 1
ATOM 651 O O . ALA A 1 82 ? 12.280 -15.986 30.405 1.00 75.31 82 ALA A O 1
ATOM 652 N N . ARG A 1 83 ? 14.176 -17.173 30.253 1.00 81.44 83 ARG A N 1
ATOM 653 C CA . ARG A 1 83 ? 13.646 -18.136 29.272 1.00 81.44 83 ARG A CA 1
ATOM 654 C C . ARG A 1 83 ? 12.661 -19.124 29.889 1.00 81.44 83 ARG A C 1
ATOM 656 O O . ARG A 1 83 ? 11.649 -19.416 29.263 1.00 81.44 83 ARG A O 1
ATOM 663 N N . LEU A 1 84 ? 12.924 -19.601 31.106 1.00 77.19 84 LEU A N 1
ATOM 664 C CA . LEU A 1 84 ? 11.984 -20.463 31.833 1.00 77.19 84 LEU A CA 1
ATOM 665 C C . LEU A 1 84 ? 10.702 -19.715 32.209 1.00 77.19 84 LEU A C 1
ATOM 667 O O . LEU A 1 84 ? 9.611 -20.260 32.072 1.00 77.19 84 LEU A O 1
ATOM 671 N N . GLU A 1 85 ? 10.818 -18.449 32.610 1.00 73.50 85 GLU A N 1
ATOM 672 C CA . GLU A 1 85 ? 9.666 -17.595 32.917 1.00 73.50 85 GLU A CA 1
ATOM 673 C C . GLU A 1 85 ? 8.827 -17.270 31.674 1.00 73.50 85 GLU A C 1
ATOM 675 O O . GLU A 1 85 ? 7.604 -17.171 31.764 1.00 73.50 85 GLU A O 1
ATOM 680 N N . ALA A 1 86 ? 9.466 -17.120 30.510 1.00 71.31 86 ALA A N 1
ATOM 681 C CA . ALA A 1 86 ? 8.770 -16.935 29.240 1.00 71.31 86 ALA A CA 1
ATOM 682 C C . ALA A 1 86 ? 8.018 -18.205 28.809 1.00 71.31 86 ALA A C 1
ATOM 684 O O . ALA A 1 86 ? 6.876 -18.107 28.374 1.00 71.31 86 ALA A O 1
ATOM 685 N N . ALA A 1 87 ? 8.621 -19.385 28.994 1.00 65.88 87 ALA A N 1
ATOM 686 C CA . ALA A 1 87 ? 7.993 -20.667 28.674 1.00 65.88 87 ALA A CA 1
ATOM 687 C C . ALA A 1 87 ? 6.807 -20.998 29.601 1.00 65.88 87 ALA A C 1
ATOM 689 O O . ALA A 1 87 ? 5.798 -21.534 29.156 1.00 65.88 87 ALA A O 1
ATOM 690 N N . GLY A 1 88 ? 6.886 -20.634 30.885 1.00 53.97 88 GLY A N 1
ATOM 691 C CA . GLY A 1 88 ? 5.822 -20.890 31.864 1.00 53.97 88 GLY A CA 1
ATOM 692 C C . GLY A 1 88 ? 4.568 -20.018 31.715 1.00 53.97 88 GLY A C 1
ATOM 693 O O . GLY A 1 88 ? 3.594 -20.244 32.430 1.00 53.97 88 GLY A O 1
ATOM 694 N N . LYS A 1 89 ? 4.571 -19.016 30.825 1.00 54.19 89 LYS A N 1
ATOM 695 C CA . LYS A 1 89 ? 3.419 -18.127 30.583 1.00 54.19 89 LYS A CA 1
ATOM 696 C C . LYS A 1 89 ? 2.497 -18.590 29.449 1.00 54.19 89 LYS A C 1
ATOM 698 O O . LYS A 1 89 ? 1.456 -17.967 29.264 1.00 54.19 89 LYS A O 1
ATOM 703 N N . GLU A 1 90 ? 2.834 -19.661 28.728 1.00 45.78 90 GLU A N 1
ATOM 704 C CA . GLU A 1 90 ? 2.040 -20.139 27.581 1.00 45.78 90 GLU A CA 1
ATOM 705 C C . GLU A 1 90 ? 1.043 -21.277 27.893 1.00 45.78 90 GLU A C 1
ATOM 707 O O . GLU A 1 90 ? 0.237 -21.615 27.031 1.00 45.78 90 GLU A O 1
ATOM 712 N N . GLU A 1 91 ? 0.975 -21.822 29.115 1.00 46.28 91 GLU A N 1
ATOM 713 C CA . GLU A 1 91 ? 0.055 -22.934 29.430 1.00 46.28 91 GLU A CA 1
ATOM 714 C C . GLU A 1 91 ? -1.040 -22.577 30.456 1.00 46.28 91 GLU A C 1
ATOM 716 O O . GLU A 1 91 ? -0.844 -22.682 31.660 1.00 46.28 91 GLU A O 1
ATOM 721 N N . THR A 1 92 ? -2.217 -22.171 29.959 1.00 32.50 92 THR A N 1
ATOM 722 C CA . THR A 1 92 ? -3.589 -22.409 30.496 1.00 32.50 92 THR A CA 1
ATOM 723 C C . THR A 1 92 ? -4.607 -21.940 29.422 1.00 32.50 92 THR A C 1
ATOM 725 O O . THR A 1 92 ? -5.166 -20.858 29.517 1.00 32.50 92 THR A O 1
ATOM 728 N N . SER A 1 93 ? -4.639 -22.548 28.225 1.00 43.09 93 SER A N 1
ATOM 729 C CA . SER A 1 93 ? -5.436 -23.731 27.803 1.00 43.09 93 SER A CA 1
ATOM 730 C C . SER A 1 93 ? -6.947 -23.451 27.569 1.00 43.09 93 SER A C 1
ATOM 732 O O . SER A 1 93 ? -7.502 -22.643 28.311 1.00 43.09 93 SER A O 1
ATOM 734 N N . PRO A 1 94 ? -7.667 -24.132 26.637 1.00 4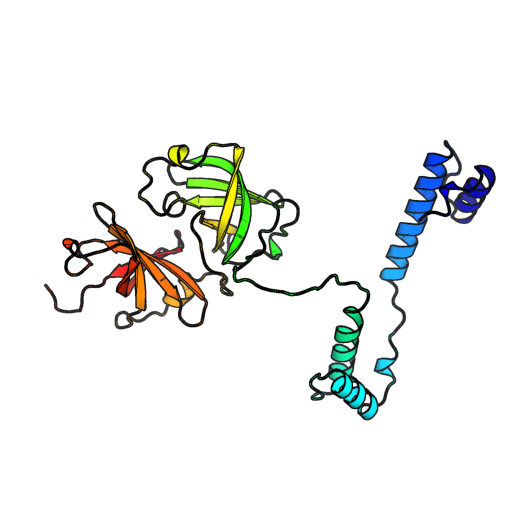4.88 94 PRO A N 1
ATOM 735 C CA . PRO A 1 94 ? -7.236 -25.221 25.753 1.00 44.88 94 PRO A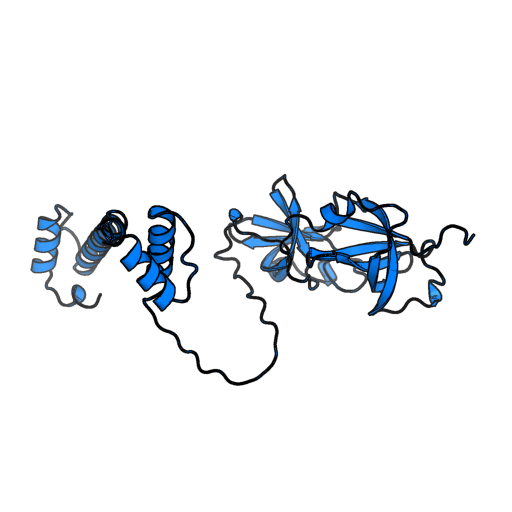 CA 1
ATOM 736 C C . PRO A 1 94 ? -7.557 -25.052 24.257 1.00 44.88 94 PRO A C 1
ATOM 738 O O . PRO A 1 94 ? -8.486 -24.373 23.823 1.00 44.88 94 PRO A O 1
ATOM 741 N N . ALA A 1 95 ? -6.794 -25.823 23.491 1.00 32.44 95 ALA A N 1
ATOM 742 C CA . ALA A 1 95 ? -6.979 -26.136 22.093 1.00 32.44 95 ALA A CA 1
ATOM 743 C C . ALA A 1 95 ? -8.303 -26.868 21.783 1.00 32.44 95 ALA A C 1
ATOM 745 O O . ALA A 1 95 ? -8.753 -27.747 22.522 1.00 32.44 95 ALA A O 1
ATOM 746 N N . HIS A 1 96 ? -8.834 -26.608 20.589 1.00 28.50 96 HIS A N 1
ATOM 747 C CA . HIS A 1 96 ? -9.372 -27.665 19.738 1.00 28.50 96 HIS A CA 1
ATOM 748 C C . HIS A 1 96 ? -8.594 -27.636 18.423 1.00 28.50 96 HIS A C 1
ATOM 750 O O . HIS A 1 96 ? -8.942 -26.936 17.479 1.00 28.50 96 HIS A O 1
ATOM 756 N N . PHE A 1 97 ? -7.487 -28.375 18.411 1.00 34.00 97 PHE A N 1
ATOM 757 C CA . PHE A 1 97 ? -6.818 -28.804 17.193 1.00 34.00 97 PHE A CA 1
ATOM 758 C C . PHE A 1 97 ? -7.349 -30.199 16.859 1.00 34.00 97 PHE A C 1
ATOM 760 O O . PHE A 1 97 ? -7.185 -31.139 17.633 1.00 34.00 97 PHE A O 1
ATOM 767 N N . SER A 1 98 ? -7.982 -30.326 15.701 1.00 32.62 98 SER A N 1
ATOM 768 C CA . SER A 1 98 ? -8.017 -31.571 14.943 1.00 32.62 98 SER A CA 1
ATOM 769 C C . SER A 1 98 ? -7.739 -31.195 13.498 1.00 32.62 98 SER A C 1
ATOM 771 O O . SER A 1 98 ? -8.631 -30.761 12.774 1.00 32.62 98 SER A O 1
ATOM 773 N N . GLU A 1 99 ? -6.480 -31.347 13.100 1.00 38.12 99 GLU A N 1
ATOM 774 C CA . GLU A 1 99 ? -6.044 -31.320 11.709 1.00 38.12 99 GLU A CA 1
ATOM 775 C C . GLU A 1 99 ? -6.772 -32.387 10.882 1.00 38.12 99 GLU A C 1
ATOM 777 O O . GLU A 1 99 ? -6.743 -33.572 11.223 1.00 38.12 99 GLU A O 1
ATOM 782 N N . LYS A 1 100 ? -7.305 -31.991 9.722 1.00 32.09 100 LYS A N 1
ATOM 783 C CA . LYS A 1 100 ? -6.896 -32.606 8.452 1.00 32.09 100 LYS A CA 1
ATOM 784 C C . LYS A 1 100 ? -7.343 -31.785 7.240 1.00 32.09 100 LYS A C 1
ATOM 786 O O . LYS A 1 100 ? -8.531 -31.556 7.050 1.00 32.09 100 LYS A O 1
ATOM 791 N N . SER A 1 101 ? -6.348 -31.486 6.401 1.00 38.62 101 SER A N 1
ATOM 792 C CA . SER A 1 101 ? -6.406 -31.285 4.944 1.00 38.62 101 SER A CA 1
ATOM 793 C C . SER A 1 101 ? -7.292 -30.163 4.396 1.00 38.62 101 SER A C 1
ATOM 795 O O . SER A 1 101 ? -8.482 -30.372 4.2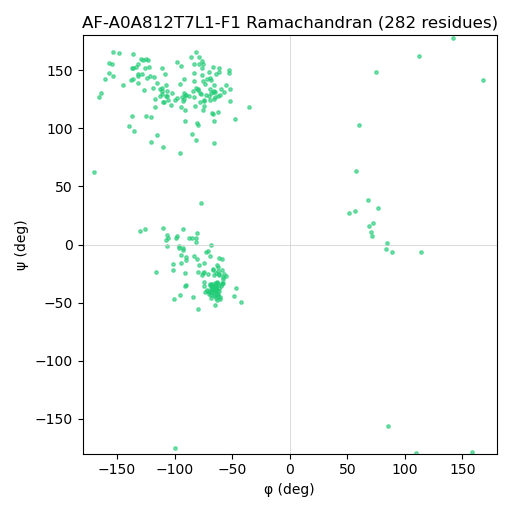09 1.00 38.62 101 SER A O 1
ATOM 797 N N . SER A 1 102 ? -6.677 -29.049 3.994 1.00 31.20 102 SER A N 1
ATOM 798 C CA . SER A 1 102 ? -6.404 -28.718 2.580 1.00 31.20 102 SER A CA 1
ATOM 799 C C . SER A 1 102 ? -5.974 -27.254 2.459 1.00 31.20 102 SER A C 1
ATOM 801 O O . SER A 1 102 ? -6.504 -26.403 3.161 1.00 31.20 102 SER A O 1
ATOM 803 N N . ASP A 1 103 ? -5.019 -27.004 1.575 1.00 41.91 103 ASP A N 1
ATOM 804 C CA . ASP A 1 103 ? -4.426 -25.721 1.197 1.00 41.91 103 ASP A CA 1
ATOM 805 C C . ASP A 1 103 ? -5.386 -24.514 1.189 1.00 41.91 103 ASP A C 1
ATOM 807 O O . ASP A 1 103 ? -6.289 -24.473 0.360 1.00 41.91 103 ASP A O 1
ATOM 811 N N . THR A 1 104 ? -5.131 -23.503 2.029 1.00 32.66 104 THR A N 1
ATOM 812 C CA . THR A 1 104 ? -5.368 -22.079 1.715 1.00 32.66 104 THR A CA 1
ATOM 813 C C . THR A 1 104 ? -4.613 -21.178 2.695 1.00 32.66 104 THR A C 1
ATOM 815 O O . THR A 1 104 ? -4.695 -21.348 3.909 1.00 32.66 104 THR A O 1
ATOM 818 N N . ASP A 1 105 ? -3.879 -20.210 2.149 1.00 37.94 105 ASP A N 1
ATOM 819 C CA . ASP A 1 105 ? -3.184 -19.138 2.861 1.00 37.94 105 ASP A CA 1
ATOM 820 C C . ASP A 1 105 ? -4.175 -18.183 3.564 1.00 37.94 105 ASP A C 1
ATOM 822 O O . ASP A 1 105 ? -4.586 -17.158 3.011 1.00 37.94 105 ASP A O 1
ATOM 826 N N . ASP A 1 106 ? -4.570 -18.491 4.800 1.00 37.75 106 ASP A N 1
ATOM 827 C CA . ASP A 1 106 ? -5.385 -17.591 5.623 1.00 37.75 106 ASP A CA 1
ATOM 828 C C . ASP A 1 106 ? -4.513 -16.521 6.300 1.00 37.75 106 ASP A C 1
ATOM 830 O O . ASP A 1 106 ? -4.002 -16.658 7.409 1.00 37.75 106 ASP A O 1
ATOM 834 N N . VAL A 1 107 ? -4.343 -15.401 5.599 1.00 47.44 107 VAL A N 1
ATOM 835 C CA . VAL A 1 107 ? -3.950 -14.116 6.193 1.00 47.44 107 VAL A CA 1
ATOM 836 C C . VAL A 1 107 ? -5.063 -13.620 7.119 1.00 47.44 107 VAL A C 1
ATOM 838 O O . VAL A 1 107 ? -6.091 -13.133 6.637 1.00 47.44 107 VAL A O 1
ATOM 841 N N . ASP A 1 108 ? -4.831 -13.711 8.433 1.00 50.09 108 ASP A N 1
ATOM 842 C CA . ASP A 1 108 ? -5.709 -13.201 9.494 1.00 50.09 108 ASP A CA 1
ATOM 843 C C . ASP A 1 108 ? -6.161 -11.763 9.198 1.00 50.09 108 ASP A C 1
ATOM 845 O O . ASP A 1 108 ? -5.394 -10.796 9.269 1.00 50.09 108 ASP A O 1
ATOM 849 N N . VAL A 1 109 ? -7.435 -11.617 8.837 1.00 54.09 109 VAL A N 1
ATOM 850 C CA . VAL A 1 109 ? -8.064 -10.319 8.600 1.00 54.09 109 VAL A CA 1
ATOM 851 C C . VAL A 1 109 ? -8.443 -9.737 9.954 1.00 54.09 109 VAL A C 1
ATOM 853 O O . VAL A 1 109 ? -9.431 -10.165 10.546 1.00 54.09 109 VAL A O 1
ATOM 856 N N . LEU A 1 110 ? -7.692 -8.751 10.448 1.00 59.09 110 LEU A N 1
ATOM 857 C CA . LEU A 1 110 ? -8.068 -8.098 11.703 1.00 59.09 110 LEU A CA 1
ATOM 858 C C . LEU A 1 110 ? -9.349 -7.273 11.520 1.00 59.09 110 LEU A C 1
ATOM 860 O O . LEU A 1 110 ? -9.454 -6.452 10.599 1.00 59.09 110 LEU A O 1
ATOM 864 N N . GLU A 1 111 ? -10.311 -7.474 12.419 1.00 55.66 111 GLU A N 1
ATOM 865 C CA . GLU A 1 111 ? -11.516 -6.653 12.494 1.00 55.66 111 GLU A CA 1
ATOM 866 C C . GLU A 1 111 ? -11.181 -5.229 12.957 1.00 55.66 111 GLU A C 1
ATOM 868 O O . GLU A 1 111 ? -10.362 -5.003 13.853 1.00 55.66 111 GLU A O 1
ATOM 873 N N . SER A 1 112 ? -11.864 -4.246 12.367 1.00 50.28 112 SER A N 1
ATOM 874 C CA . SER A 1 112 ? -11.625 -2.809 12.561 1.00 50.28 112 SER A CA 1
ATOM 875 C C . SER A 1 112 ? -11.773 -2.337 14.022 1.00 50.28 112 SER A C 1
ATOM 877 O O . SER A 1 112 ? -11.370 -1.228 14.356 1.00 50.28 112 SER A O 1
ATOM 879 N N . GLY A 1 113 ? -12.337 -3.149 14.921 1.00 47.91 113 GLY A N 1
ATOM 880 C CA . GLY A 1 113 ? -12.569 -2.787 16.324 1.00 47.91 113 GLY A CA 1
ATOM 881 C C . GLY A 1 113 ? -11.348 -2.876 17.251 1.00 47.91 113 GLY A C 1
ATOM 882 O O . GLY A 1 113 ? -11.383 -2.284 18.326 1.00 47.91 113 GLY A O 1
ATOM 883 N N . GLN A 1 114 ? -10.275 -3.585 16.871 1.00 50.34 114 GLN A N 1
ATOM 884 C CA . GLN A 1 114 ? -9.162 -3.910 17.789 1.00 50.34 114 GLN A CA 1
ATOM 885 C C . GLN A 1 114 ? -7.753 -3.597 17.251 1.00 50.34 114 GLN A C 1
ATOM 887 O O . GLN A 1 114 ? -6.750 -3.988 17.849 1.00 50.34 114 GLN A O 1
ATOM 892 N N . VAL A 1 115 ? -7.635 -2.854 16.147 1.00 56.59 115 VAL A N 1
ATOM 893 C CA . VAL A 1 115 ? -6.327 -2.517 15.566 1.00 56.59 115 VAL A CA 1
ATOM 894 C C . VAL A 1 115 ? -5.685 -1.358 16.335 1.00 56.59 115 VAL A C 1
ATOM 896 O O . VAL A 1 115 ? -6.037 -0.194 16.154 1.00 56.59 115 VAL A O 1
ATOM 899 N N . SER A 1 116 ? -4.710 -1.664 17.192 1.00 61.16 116 SER A N 1
ATOM 900 C CA . SER A 1 116 ? -3.853 -0.640 17.795 1.00 61.16 116 SER A CA 1
ATOM 901 C C . SER A 1 116 ? -2.859 -0.126 16.750 1.00 61.16 116 SER A C 1
ATOM 903 O O . SER A 1 116 ? -2.048 -0.900 16.238 1.00 61.16 116 SER A O 1
ATOM 905 N N . LEU A 1 117 ? -2.903 1.173 16.425 1.00 66.50 117 LEU A N 1
ATOM 906 C CA . LEU A 1 117 ? -2.048 1.793 15.395 1.00 66.50 117 LEU A CA 1
ATOM 907 C C . LEU A 1 117 ? -0.549 1.576 15.639 1.00 66.50 117 LEU A C 1
ATOM 909 O O . LEU A 1 117 ? 0.230 1.549 14.690 1.00 66.50 117 LEU A O 1
ATOM 913 N N . SER A 1 118 ? -0.144 1.388 16.897 1.00 64.38 118 SER A N 1
ATOM 914 C CA . SER A 1 118 ? 1.239 1.086 17.277 1.00 64.38 118 SER A CA 1
ATOM 915 C C . SER A 1 118 ? 1.727 -0.282 16.790 1.00 64.38 118 SER A C 1
ATOM 917 O O . SER A 1 118 ? 2.933 -0.475 16.646 1.00 64.38 118 SER A O 1
ATOM 919 N N . ASN A 1 119 ? 0.812 -1.207 16.496 1.00 71.56 119 ASN A N 1
ATOM 920 C CA . ASN A 1 119 ? 1.115 -2.566 16.049 1.00 71.56 119 ASN A CA 1
ATOM 921 C C . ASN A 1 119 ? 0.859 -2.783 14.551 1.00 71.56 119 ASN A C 1
ATOM 923 O O . ASN A 1 119 ? 0.991 -3.912 14.077 1.00 71.56 119 ASN A O 1
ATOM 927 N N . LEU A 1 120 ? 0.505 -1.729 13.809 1.00 80.19 120 LEU A N 1
ATOM 928 C CA . LEU A 1 120 ? 0.250 -1.820 12.377 1.00 80.19 120 LEU A CA 1
ATOM 929 C C . LEU A 1 120 ? 1.533 -2.185 11.620 1.00 80.19 120 LEU A C 1
ATOM 931 O O . LEU A 1 120 ? 2.586 -1.573 11.821 1.00 80.19 120 LEU A O 1
ATOM 935 N N . ARG A 1 121 ? 1.446 -3.169 10.724 1.00 80.19 121 ARG A N 1
ATOM 936 C CA . ARG A 1 121 ? 2.569 -3.623 9.891 1.00 80.19 121 ARG A CA 1
ATOM 937 C C . ARG A 1 121 ? 2.227 -3.505 8.413 1.00 80.19 121 ARG A C 1
ATOM 939 O O . ARG A 1 121 ? 1.067 -3.574 8.022 1.00 80.19 121 ARG A O 1
ATOM 946 N N . VAL A 1 122 ? 3.247 -3.326 7.580 1.00 84.12 122 VAL A N 1
ATOM 947 C CA . VAL A 1 122 ? 3.077 -3.405 6.126 1.00 84.12 122 VAL A CA 1
ATOM 948 C C . VAL A 1 122 ? 2.818 -4.857 5.718 1.00 84.12 122 VAL A C 1
ATOM 950 O O . VAL A 1 122 ? 3.271 -5.790 6.367 1.00 84.12 122 VAL A O 1
ATOM 953 N N . GLY A 1 123 ? 2.038 -5.055 4.662 1.00 82.62 123 GLY A N 1
ATOM 954 C CA . GLY A 1 123 ? 1.528 -6.348 4.233 1.00 82.62 123 GLY A CA 1
ATOM 955 C C . GLY A 1 123 ? 0.469 -6.935 5.167 1.00 82.62 123 GLY A C 1
ATOM 956 O O . GLY A 1 123 ? 0.101 -8.092 5.017 1.00 82.62 123 GLY A O 1
ATOM 957 N N . GLN A 1 124 ? -0.038 -6.157 6.125 1.00 84.88 124 GLN A N 1
ATOM 958 C CA . GLN A 1 124 ? -1.145 -6.572 6.975 1.00 84.88 124 GLN A CA 1
ATOM 959 C C . GLN A 1 124 ? -2.483 -6.361 6.268 1.00 84.88 124 GLN A C 1
ATOM 961 O O . GLN A 1 124 ? -2.728 -5.287 5.709 1.00 84.88 124 GLN A O 1
ATOM 966 N N . LYS A 1 125 ? -3.353 -7.370 6.347 1.00 88.62 125 LYS A N 1
ATOM 967 C CA . LYS A 1 125 ? -4.721 -7.349 5.828 1.00 88.62 125 LYS A CA 1
ATOM 968 C C . LYS A 1 125 ? -5.691 -6.873 6.909 1.00 88.62 125 LYS A C 1
ATOM 970 O O . LYS A 1 125 ? -5.662 -7.356 8.037 1.00 88.62 125 LYS A O 1
ATOM 975 N N . LEU A 1 126 ? -6.543 -5.915 6.565 1.00 88.88 126 LEU A N 1
ATOM 976 C CA . LEU A 1 126 ? -7.468 -5.244 7.476 1.00 88.88 126 LEU A CA 1
ATOM 977 C C . LEU A 1 126 ? -8.836 -5.091 6.819 1.00 88.88 126 LEU A C 1
ATOM 979 O O . LEU A 1 126 ? -8.939 -4.928 5.601 1.00 88.88 126 LEU A O 1
ATOM 983 N N . ARG A 1 127 ? -9.886 -5.062 7.636 1.00 90.19 127 ARG A N 1
ATOM 984 C CA . ARG A 1 127 ? -11.195 -4.538 7.228 1.00 90.19 127 ARG A CA 1
ATOM 985 C C . ARG A 1 127 ? -11.293 -3.065 7.577 1.00 90.19 127 ARG A C 1
ATOM 987 O O . ARG A 1 127 ? -10.821 -2.635 8.632 1.00 90.19 127 ARG A O 1
ATOM 994 N N . GLY A 1 128 ? -11.935 -2.293 6.714 1.00 91.69 128 GLY A N 1
ATOM 995 C CA . GLY A 1 128 ? -12.212 -0.894 6.987 1.00 91.69 128 GLY A CA 1
ATOM 996 C C . GLY A 1 128 ? -13.438 -0.374 6.259 1.00 91.69 128 GLY A C 1
ATOM 997 O O . GLY A 1 128 ? -13.941 -1.006 5.337 1.00 91.69 128 GLY A O 1
ATOM 998 N N . ILE A 1 129 ? -13.922 0.793 6.672 1.00 93.69 129 ILE A N 1
ATOM 999 C CA . ILE A 1 129 ? -15.133 1.413 6.122 1.00 93.69 129 ILE A CA 1
ATOM 1000 C C . ILE A 1 129 ? -14.748 2.654 5.323 1.00 93.69 129 ILE A C 1
ATOM 1002 O O . ILE A 1 129 ? -14.036 3.529 5.820 1.00 93.69 129 ILE A O 1
ATOM 1006 N N . VAL A 1 130 ? -15.238 2.769 4.089 1.00 94.50 130 VAL A N 1
ATOM 1007 C CA . VAL A 1 130 ? -15.017 3.958 3.255 1.00 94.50 130 VAL A CA 1
ATOM 1008 C C . VAL A 1 130 ? -15.748 5.151 3.872 1.00 94.50 130 VAL A C 1
ATOM 1010 O O . VAL A 1 130 ? -16.974 5.208 3.878 1.00 94.50 130 VAL A O 1
ATOM 1013 N N . ARG A 1 131 ? -15.009 6.141 4.374 1.00 93.81 131 ARG A N 1
ATOM 1014 C CA . ARG A 1 131 ? -15.582 7.363 4.964 1.00 93.81 131 ARG A CA 1
ATOM 1015 C C . ARG A 1 131 ? -15.769 8.479 3.956 1.00 93.81 131 ARG A C 1
ATOM 1017 O O . ARG A 1 131 ? -16.716 9.251 4.061 1.00 93.81 131 ARG A O 1
ATOM 1024 N N . ARG A 1 132 ? -14.855 8.591 2.992 1.00 93.00 132 ARG A N 1
ATOM 1025 C CA . ARG A 1 132 ? -14.885 9.652 1.983 1.00 93.00 132 ARG A CA 1
ATOM 1026 C C . ARG A 1 132 ? -14.201 9.205 0.707 1.00 93.00 132 ARG A C 1
ATOM 1028 O O . ARG A 1 132 ? -13.179 8.530 0.756 1.00 93.00 132 ARG A O 1
ATOM 1035 N N . ILE A 1 133 ? -14.723 9.654 -0.424 1.00 92.81 133 ILE A N 1
ATOM 1036 C CA . ILE A 1 133 ? -14.118 9.452 -1.738 1.00 92.81 133 ILE A CA 1
ATOM 1037 C C . ILE A 1 133 ? -13.550 10.781 -2.238 1.00 92.81 133 ILE A C 1
ATOM 1039 O O . ILE A 1 133 ? -14.051 11.863 -1.931 1.00 92.81 133 ILE A O 1
ATOM 1043 N N . SER A 1 134 ? -12.450 10.697 -2.971 1.00 90.69 134 SER A N 1
ATOM 1044 C CA . SER A 1 134 ? -11.817 11.795 -3.688 1.00 90.69 134 SER A CA 1
ATOM 1045 C C . SER A 1 134 ? -11.418 11.314 -5.079 1.00 90.69 134 SER A C 1
ATOM 1047 O O . SER A 1 134 ? -11.295 10.116 -5.305 1.00 90.69 134 SER A O 1
ATOM 1049 N N . GLN A 1 135 ? -11.134 12.240 -5.992 1.00 85.06 135 GLN A N 1
ATOM 1050 C CA . GLN A 1 135 ? -10.736 11.915 -7.371 1.00 85.06 135 GLN A CA 1
ATOM 1051 C C . GLN A 1 135 ? -9.463 11.054 -7.457 1.00 85.06 135 GLN A C 1
ATOM 1053 O O . GLN A 1 135 ? -9.202 10.397 -8.456 1.00 85.06 135 GLN A O 1
ATOM 1058 N N . TRP A 1 136 ? -8.640 11.068 -6.411 1.00 83.31 136 TRP A N 1
ATOM 1059 C CA . TRP A 1 136 ? -7.358 10.372 -6.364 1.00 83.31 136 TRP A CA 1
ATOM 1060 C C . TRP A 1 136 ? -7.384 9.122 -5.476 1.00 83.31 136 TRP A C 1
ATOM 1062 O O . TRP A 1 136 ? -6.377 8.413 -5.394 1.00 83.31 136 TRP A O 1
ATOM 1072 N N . GLY A 1 137 ? -8.510 8.811 -4.829 1.00 90.81 137 GLY A N 1
ATOM 1073 C CA . GLY A 1 137 ? -8.649 7.615 -4.000 1.00 90.81 137 GLY A CA 1
ATOM 1074 C C . GLY A 1 137 ? -9.764 7.679 -2.961 1.00 90.81 137 GLY A C 1
ATOM 1075 O O . GLY A 1 137 ? -10.469 8.681 -2.825 1.00 90.81 137 GLY A O 1
ATOM 1076 N N . ALA A 1 138 ? -9.879 6.605 -2.186 1.00 93.56 138 ALA A N 1
ATOM 1077 C CA . ALA A 1 138 ? -10.832 6.450 -1.097 1.00 93.56 138 ALA A CA 1
ATOM 1078 C C . ALA A 1 138 ? -10.138 6.524 0.270 1.00 93.56 138 ALA A C 1
ATOM 1080 O O . ALA A 1 138 ? -9.082 5.934 0.495 1.00 93.56 138 ALA A O 1
ATOM 1081 N N . PHE A 1 139 ? -10.756 7.244 1.199 1.00 94.25 139 PHE A N 1
ATOM 1082 C CA . PHE A 1 139 ? -10.366 7.296 2.600 1.00 94.25 139 PHE A CA 1
ATOM 1083 C C . PHE A 1 139 ? -11.117 6.213 3.362 1.00 94.25 139 PHE A C 1
ATOM 1085 O O . PHE A 1 139 ? -12.346 6.256 3.455 1.00 94.25 139 PHE A O 1
ATOM 1092 N N . VAL A 1 140 ? -10.368 5.260 3.899 1.00 94.06 140 VAL A N 1
ATOM 1093 C CA . VAL A 1 140 ? -10.885 4.086 4.596 1.00 94.06 140 VAL A CA 1
ATOM 1094 C C . VAL A 1 140 ? -10.510 4.198 6.069 1.00 94.06 140 VAL A C 1
ATOM 1096 O O . VAL A 1 140 ? -9.346 4.416 6.404 1.00 94.06 140 VAL A O 1
ATOM 1099 N N . GLU A 1 141 ? -11.495 4.069 6.950 1.00 91.75 141 GLU A N 1
ATOM 1100 C CA . GLU A 1 141 ? -11.262 3.932 8.384 1.00 91.75 141 GLU A CA 1
ATOM 1101 C C . GLU A 1 141 ? -10.927 2.478 8.702 1.00 91.75 141 GLU A C 1
ATOM 1103 O O . GLU A 1 141 ? -11.738 1.595 8.441 1.00 91.75 141 GLU A O 1
ATOM 1108 N N . ILE A 1 142 ? -9.738 2.235 9.248 1.00 86.81 142 ILE A N 1
ATOM 1109 C CA . ILE A 1 142 ? -9.165 0.890 9.455 1.00 86.81 142 ILE A CA 1
ATOM 1110 C C . ILE A 1 142 ? -9.094 0.486 10.936 1.00 86.81 142 ILE A C 1
ATOM 1112 O O . ILE A 1 142 ? -8.417 -0.478 11.287 1.00 86.81 142 ILE A O 1
ATOM 1116 N N . GLY A 1 143 ? -9.794 1.227 11.798 1.00 77.31 143 GLY A N 1
ATOM 1117 C CA . GLY A 1 143 ? -9.875 0.979 13.236 1.00 77.31 143 GLY A CA 1
ATOM 1118 C C . GLY A 1 143 ? -9.201 2.035 14.107 1.00 77.31 143 GLY A C 1
ATOM 1119 O O . GLY A 1 143 ? -8.431 2.864 13.623 1.00 77.31 143 GLY A O 1
ATOM 1120 N N . ALA A 1 144 ? -9.559 2.049 15.398 1.00 69.12 144 ALA A N 1
ATOM 1121 C CA . ALA A 1 144 ? -9.136 3.055 16.386 1.00 69.12 144 ALA A CA 1
ATOM 1122 C C . ALA A 1 144 ? -9.357 4.524 15.945 1.00 69.12 144 ALA A C 1
ATOM 1124 O O . ALA A 1 144 ? -8.630 5.425 16.358 1.00 69.12 144 ALA A O 1
ATOM 1125 N N . GLY A 1 145 ? -10.344 4.769 15.073 1.00 72.50 145 GLY A N 1
ATOM 1126 C CA . GLY A 1 145 ? -10.625 6.088 14.495 1.00 72.50 145 GLY A CA 1
ATOM 1127 C C . GLY A 1 145 ? -9.595 6.577 13.466 1.00 72.50 145 GLY A C 1
ATOM 1128 O O . GLY A 1 145 ? -9.671 7.723 13.021 1.00 72.50 145 GLY A O 1
ATOM 1129 N N . ALA A 1 146 ? -8.632 5.743 13.061 1.00 84.25 146 ALA A N 1
ATOM 1130 C CA . ALA A 1 146 ? -7.631 6.115 12.071 1.00 84.25 146 ALA A CA 1
ATOM 1131 C C . ALA A 1 146 ? -8.175 6.017 10.649 1.00 84.25 146 ALA A C 1
ATOM 1133 O O . ALA A 1 146 ? -8.744 5.002 10.244 1.00 84.25 146 ALA A O 1
ATOM 1134 N N . THR A 1 147 ? -7.925 7.062 9.864 1.00 88.88 147 THR A N 1
ATOM 1135 C CA . THR A 1 147 ? -8.259 7.097 8.440 1.00 88.88 147 THR A CA 1
ATOM 1136 C C . THR A 1 147 ? -6.996 6.976 7.600 1.00 88.88 147 THR A C 1
ATOM 1138 O O . THR A 1 147 ? -6.027 7.706 7.807 1.00 88.88 147 THR A O 1
ATOM 1141 N N . ALA A 1 148 ? -7.029 6.091 6.612 1.00 91.69 148 ALA A N 1
ATOM 1142 C CA . ALA A 1 148 ? -5.928 5.833 5.698 1.00 91.69 148 ALA A CA 1
ATOM 1143 C C . ALA A 1 148 ? -6.388 5.935 4.236 1.00 91.69 148 ALA A C 1
ATOM 1145 O O . ALA A 1 148 ? -7.581 5.871 3.935 1.00 91.69 148 ALA A O 1
ATOM 1146 N N . LEU A 1 149 ? -5.445 6.147 3.317 1.00 92.62 149 LEU A N 1
ATOM 1147 C CA . LEU A 1 149 ? -5.749 6.413 1.910 1.00 92.62 149 LEU A CA 1
ATOM 1148 C C . LEU A 1 149 ? -5.504 5.177 1.043 1.00 92.62 149 LEU A C 1
ATOM 1150 O O . LEU A 1 149 ? -4.360 4.754 0.879 1.00 92.62 149 LEU A O 1
ATOM 1154 N N . ALA A 1 150 ? -6.552 4.693 0.382 1.00 92.00 150 ALA A N 1
ATOM 1155 C CA . ALA A 1 150 ? -6.451 3.804 -0.768 1.00 92.00 150 ALA A CA 1
ATOM 1156 C C . ALA A 1 150 ? -6.416 4.642 -2.055 1.00 92.00 150 ALA A C 1
ATOM 1158 O O . ALA A 1 150 ? -7.427 5.212 -2.462 1.00 92.00 150 ALA A O 1
ATOM 1159 N N . ARG A 1 151 ? -5.247 4.763 -2.699 1.00 89.94 151 ARG A N 1
ATOM 1160 C CA . ARG A 1 151 ? -5.119 5.518 -3.962 1.00 89.94 151 ARG A CA 1
ATOM 1161 C C . ARG A 1 151 ? -5.830 4.769 -5.091 1.00 89.94 151 ARG A C 1
ATOM 1163 O O . ARG A 1 151 ? -5.684 3.556 -5.176 1.00 89.94 151 ARG A O 1
ATOM 1170 N N . ILE A 1 152 ? -6.475 5.489 -6.013 1.00 87.19 152 ILE A N 1
ATOM 1171 C CA . ILE A 1 152 ? -7.185 4.928 -7.183 1.00 87.19 152 ILE A CA 1
ATOM 1172 C C . ILE A 1 152 ? -6.366 3.870 -7.951 1.00 87.19 152 ILE A C 1
ATOM 1174 O O . ILE A 1 152 ? -6.882 2.821 -8.321 1.00 87.19 152 ILE A O 1
ATOM 1178 N N . SER A 1 153 ? -5.049 4.071 -8.076 1.00 80.69 153 SER A N 1
ATOM 1179 C CA . SER A 1 153 ? -4.120 3.148 -8.748 1.00 80.69 153 SER A CA 1
ATOM 1180 C C . SER A 1 153 ? -3.842 1.832 -8.005 1.00 80.69 153 SER A C 1
ATOM 1182 O O . SER A 1 153 ? -3.093 0.997 -8.512 1.00 80.69 153 SER A O 1
ATOM 1184 N N . ARG A 1 154 ? -4.363 1.676 -6.784 1.00 86.38 154 ARG A N 1
ATOM 1185 C CA . ARG A 1 154 ? -4.237 0.490 -5.920 1.00 86.38 154 ARG A CA 1
ATOM 1186 C C . ARG A 1 154 ? -5.592 -0.048 -5.463 1.00 86.38 154 ARG A C 1
ATOM 1188 O O . ARG A 1 154 ? -5.656 -0.847 -4.534 1.00 86.38 154 ARG A O 1
ATOM 1195 N N . MET A 1 155 ? -6.675 0.406 -6.089 1.00 89.00 155 MET A N 1
ATOM 1196 C CA . MET A 1 155 ? -8.027 -0.037 -5.751 1.00 89.00 155 MET A CA 1
ATOM 1197 C C . MET A 1 155 ? -8.477 -1.248 -6.574 1.00 89.00 155 MET A C 1
ATOM 1199 O O . MET A 1 155 ? -9.320 -2.009 -6.117 1.00 89.00 155 MET A O 1
ATOM 1203 N N . ALA A 1 156 ? -7.914 -1.454 -7.768 1.00 85.50 156 ALA A N 1
ATOM 1204 C CA . ALA A 1 156 ? -8.251 -2.593 -8.616 1.00 85.50 156 ALA A CA 1
ATOM 1205 C C . ALA A 1 156 ? -7.107 -2.966 -9.569 1.00 85.50 156 ALA A C 1
ATOM 1207 O O . ALA A 1 156 ? -6.312 -2.117 -9.967 1.00 85.50 156 ALA A O 1
ATOM 1208 N N . GLU A 1 157 ? -7.072 -4.222 -10.015 1.00 80.19 157 GLU A N 1
ATOM 1209 C CA . GLU A 1 157 ? -6.130 -4.710 -11.037 1.00 80.19 157 GLU A CA 1
ATOM 1210 C C . GLU A 1 157 ? -6.509 -4.309 -12.476 1.00 80.19 157 GLU A C 1
ATOM 1212 O O . GLU A 1 157 ? -6.353 -5.073 -13.432 1.00 80.19 157 GLU A O 1
ATOM 1217 N N . ARG A 1 158 ? -7.069 -3.116 -12.636 1.00 81.25 158 ARG A N 1
ATOM 1218 C CA . ARG A 1 158 ? -7.479 -2.543 -13.917 1.00 81.25 158 ARG A CA 1
ATOM 1219 C C . ARG A 1 158 ? -7.318 -1.034 -13.860 1.00 81.25 158 ARG A C 1
ATOM 1221 O O . ARG A 1 158 ? -7.199 -0.459 -12.780 1.00 81.25 158 ARG A O 1
ATOM 1228 N N . TYR A 1 159 ? -7.341 -0.390 -15.023 1.00 79.56 159 TYR A N 1
ATOM 1229 C CA . TYR A 1 159 ? -7.458 1.061 -15.050 1.00 79.56 159 TYR A CA 1
ATOM 1230 C C . TYR A 1 159 ? -8.817 1.466 -14.474 1.00 79.56 159 TYR A C 1
ATOM 1232 O O . TYR A 1 159 ? -9.852 0.945 -14.889 1.00 79.56 159 TYR A O 1
ATOM 1240 N N . VAL A 1 160 ? -8.780 2.363 -13.497 1.00 82.56 160 VAL A N 1
ATOM 1241 C CA . VAL A 1 160 ? -9.954 2.940 -12.852 1.00 82.56 160 VAL A CA 1
ATOM 1242 C C . VAL A 1 160 ? -9.910 4.432 -13.143 1.00 82.56 160 VAL A C 1
ATOM 1244 O O . VAL A 1 160 ? -8.936 5.093 -12.780 1.00 82.56 160 VAL A O 1
ATOM 1247 N N . GLU A 1 161 ? -10.929 4.928 -13.840 1.00 82.62 161 GLU A N 1
ATOM 1248 C CA . GLU A 1 161 ? -11.087 6.354 -14.135 1.00 82.62 161 GLU A CA 1
ATOM 1249 C C . GLU A 1 161 ? -11.758 7.075 -12.964 1.00 82.62 161 GLU A C 1
ATOM 1251 O O . GLU A 1 161 ? -11.249 8.101 -12.512 1.00 82.62 161 GLU A O 1
ATOM 1256 N N . ASP A 1 162 ? -12.826 6.485 -12.417 1.00 85.56 162 ASP A N 1
ATOM 1257 C CA . ASP A 1 162 ? -13.534 7.005 -11.253 1.00 85.56 162 ASP A CA 1
ATOM 1258 C C . ASP A 1 162 ? -13.497 6.027 -10.066 1.00 85.56 162 ASP A C 1
ATOM 1260 O O . ASP A 1 162 ? -13.733 4.825 -10.184 1.00 85.56 162 ASP A O 1
ATOM 1264 N N . VAL A 1 163 ? -13.209 6.562 -8.881 1.00 87.38 163 VAL A N 1
ATOM 1265 C CA . VAL A 1 163 ? -13.221 5.832 -7.610 1.00 87.38 163 VAL A CA 1
ATOM 1266 C C . VAL A 1 163 ? -14.630 5.352 -7.253 1.00 87.38 163 VAL A C 1
ATOM 1268 O O . VAL A 1 163 ? -14.764 4.277 -6.661 1.00 87.38 163 VAL A O 1
ATOM 1271 N N . TYR A 1 164 ? -15.665 6.114 -7.626 1.00 87.62 164 TYR A N 1
ATOM 1272 C CA . TYR A 1 164 ? -17.064 5.756 -7.365 1.00 87.62 164 TYR A CA 1
ATOM 1273 C C . TYR A 1 164 ? -17.479 4.442 -8.042 1.00 87.62 164 TYR A C 1
ATOM 1275 O O . TYR A 1 164 ? -18.340 3.741 -7.515 1.00 87.62 164 TYR A O 1
ATOM 1283 N N . ASP A 1 165 ? -16.821 4.064 -9.143 1.00 84.19 165 ASP A N 1
ATOM 1284 C CA . ASP A 1 165 ? -17.083 2.807 -9.855 1.00 84.19 165 ASP A CA 1
ATOM 1285 C C . ASP A 1 165 ? -16.537 1.574 -9.122 1.00 84.19 165 ASP A C 1
ATOM 1287 O O . ASP A 1 165 ? -16.872 0.436 -9.460 1.00 84.19 165 ASP A O 1
ATOM 1291 N N . VAL A 1 166 ? -15.645 1.774 -8.147 1.00 85.38 166 VAL A N 1
ATOM 1292 C CA . VAL A 1 166 ? -15.022 0.678 -7.396 1.00 85.38 166 VAL A CA 1
ATOM 1293 C C . VAL A 1 166 ? -15.687 0.495 -6.044 1.00 85.38 166 VAL A C 1
ATOM 1295 O O . VAL A 1 166 ? -15.966 -0.638 -5.658 1.00 85.38 166 VAL A O 1
ATOM 1298 N N . VAL A 1 167 ? -15.909 1.591 -5.313 1.00 88.75 167 VAL A N 1
ATOM 1299 C CA . VAL A 1 167 ? -16.483 1.555 -3.963 1.00 88.75 167 VAL A CA 1
ATOM 1300 C C . VAL A 1 167 ? -17.386 2.772 -3.720 1.00 88.75 167 VAL A C 1
ATOM 1302 O O . VAL A 1 167 ? -16.995 3.893 -4.042 1.00 88.75 167 VAL A O 1
ATOM 1305 N N . PRO A 1 168 ? -18.561 2.601 -3.096 1.00 91.38 168 PRO A N 1
ATOM 1306 C CA . PRO A 1 168 ? -19.366 3.680 -2.554 1.00 91.38 168 PRO A CA 1
ATOM 1307 C C . PRO A 1 168 ? -18.926 4.062 -1.130 1.00 91.38 168 PRO A C 1
ATOM 1309 O O . PRO A 1 168 ? -18.263 3.307 -0.413 1.00 91.38 168 PRO A O 1
ATOM 1312 N N . VAL A 1 169 ? -19.329 5.258 -0.692 1.00 93.81 169 VAL A N 1
ATOM 1313 C CA . VAL A 1 169 ? -19.141 5.704 0.698 1.00 93.81 169 VAL A CA 1
ATOM 1314 C C . VAL A 1 169 ? -19.983 4.835 1.637 1.00 93.81 169 VAL A C 1
ATOM 1316 O O . VAL A 1 169 ? -21.139 4.541 1.348 1.00 93.81 169 VAL A O 1
ATOM 1319 N N . GLY A 1 170 ? -19.411 4.446 2.774 1.00 92.00 170 GLY A N 1
ATOM 1320 C CA . GLY A 1 170 ? -20.043 3.594 3.781 1.00 92.00 170 GLY A CA 1
ATOM 1321 C C . GLY A 1 170 ? -19.839 2.095 3.562 1.00 92.00 170 GLY A C 1
ATOM 1322 O O . GLY A 1 170 ? -20.194 1.317 4.441 1.00 92.00 170 GLY A O 1
ATOM 1323 N N . GLN A 1 171 ? -19.242 1.679 2.441 1.00 92.69 171 GLN A N 1
ATOM 1324 C CA . GLN A 1 171 ? -18.955 0.269 2.190 1.00 92.69 171 GLN A CA 1
ATOM 1325 C C . GLN A 1 171 ? -17.790 -0.235 3.051 1.00 92.69 171 GLN A C 1
ATOM 1327 O O . GLN A 1 171 ? -16.764 0.440 3.189 1.00 92.69 171 GLN A O 1
ATOM 1332 N N . GLU A 1 172 ? -17.944 -1.447 3.587 1.00 92.19 172 GLU A N 1
ATOM 1333 C CA . GLU A 1 172 ? -16.852 -2.213 4.185 1.00 92.19 172 GLU A CA 1
ATOM 1334 C C . GLU A 1 172 ? -15.982 -2.831 3.082 1.00 92.19 172 GLU A C 1
ATOM 1336 O O . GLU A 1 172 ? -16.471 -3.457 2.139 1.00 92.19 172 GLU A O 1
ATOM 1341 N N . VAL A 1 173 ? -14.675 -2.630 3.188 1.00 92.25 173 VAL A N 1
ATOM 1342 C CA . VAL A 1 173 ? -13.672 -3.051 2.213 1.00 92.25 173 VAL A CA 1
ATOM 1343 C C . VAL A 1 173 ? -12.529 -3.759 2.923 1.00 92.25 173 VAL A C 1
ATOM 1345 O O . VAL A 1 173 ? -12.138 -3.396 4.034 1.00 92.25 173 VAL A O 1
ATOM 1348 N N . VAL A 1 174 ? -11.962 -4.759 2.255 1.00 91.62 174 VAL A N 1
ATOM 1349 C CA . VAL A 1 174 ? -10.717 -5.393 2.686 1.00 91.62 174 VAL A CA 1
ATOM 1350 C C . VAL A 1 174 ? -9.558 -4.647 2.042 1.00 91.62 174 VAL A C 1
ATOM 1352 O O . VAL A 1 174 ? -9.540 -4.425 0.832 1.00 91.62 174 VAL A O 1
ATOM 1355 N N . VAL A 1 175 ? -8.599 -4.241 2.863 1.00 92.75 175 VAL A N 1
ATOM 1356 C CA . VAL A 1 175 ? -7.439 -3.456 2.451 1.00 92.75 175 VAL A CA 1
ATOM 1357 C C . VAL A 1 175 ? -6.163 -4.033 3.039 1.00 92.75 175 VAL A C 1
ATOM 1359 O O . VAL A 1 175 ? -6.154 -4.625 4.113 1.00 92.75 175 VAL A O 1
ATOM 1362 N N . TRP A 1 176 ? -5.066 -3.809 2.339 1.00 91.06 176 TRP A N 1
ATOM 1363 C CA . TRP A 1 176 ? -3.720 -4.143 2.751 1.00 91.06 176 TRP A CA 1
ATOM 1364 C C . TRP A 1 176 ? -2.935 -2.872 3.025 1.00 91.06 176 TRP A C 1
ATOM 1366 O O . TRP A 1 176 ? -2.950 -1.932 2.225 1.00 91.06 176 TRP A O 1
ATOM 1376 N N . VAL A 1 177 ? -2.210 -2.844 4.135 1.00 89.19 177 VAL A N 1
ATOM 1377 C CA . VAL A 1 177 ? -1.271 -1.762 4.434 1.00 89.19 177 VAL A CA 1
ATOM 1378 C C . VAL A 1 177 ? -0.041 -1.958 3.565 1.00 89.19 177 VAL A C 1
ATOM 1380 O O . VAL A 1 177 ? 0.669 -2.934 3.741 1.00 89.19 177 VAL A O 1
ATOM 1383 N N . TYR A 1 178 ? 0.257 -1.048 2.644 1.00 86.00 178 TYR A N 1
ATOM 1384 C CA . TYR A 1 178 ? 1.476 -1.166 1.829 1.00 86.00 178 TYR A CA 1
ATOM 1385 C C . TYR A 1 178 ? 2.602 -0.250 2.312 1.00 86.00 178 TYR A C 1
ATOM 1387 O O . TYR A 1 178 ? 3.754 -0.414 1.913 1.00 86.00 178 TYR A O 1
ATOM 1395 N N . ARG A 1 179 ? 2.265 0.751 3.130 1.00 84.31 179 ARG A N 1
ATOM 1396 C CA . ARG A 1 179 ? 3.217 1.750 3.602 1.00 84.31 179 ARG A CA 1
ATOM 1397 C C . ARG A 1 179 ? 2.717 2.469 4.842 1.00 84.31 179 ARG A C 1
ATOM 1399 O O . ARG A 1 179 ? 1.545 2.838 4.912 1.00 84.31 179 ARG A O 1
ATOM 1406 N N . ILE A 1 180 ? 3.641 2.758 5.751 1.00 85.19 180 ILE A N 1
ATOM 1407 C CA . ILE A 1 180 ? 3.423 3.628 6.906 1.00 85.19 180 ILE A CA 1
ATOM 1408 C C . ILE A 1 180 ? 4.481 4.732 6.854 1.00 85.19 180 ILE A C 1
ATOM 1410 O O . ILE A 1 180 ? 5.671 4.468 7.006 1.00 85.19 180 ILE A O 1
ATOM 1414 N N . ALA A 1 181 ? 4.057 5.964 6.579 1.00 81.06 181 ALA A N 1
ATOM 1415 C CA . ALA A 1 181 ? 4.955 7.107 6.495 1.00 81.06 181 ALA A CA 1
ATOM 1416 C C . ALA A 1 181 ? 5.340 7.629 7.898 1.00 81.06 181 ALA A C 1
ATOM 1418 O O . ALA A 1 181 ? 4.565 7.467 8.846 1.00 81.06 181 ALA A O 1
ATOM 1419 N N . PRO A 1 182 ? 6.499 8.302 8.047 1.00 77.25 182 PRO A N 1
ATOM 1420 C CA . PRO A 1 182 ? 6.946 8.843 9.336 1.00 77.25 182 PRO A CA 1
ATOM 1421 C C . PRO A 1 182 ? 6.001 9.888 9.946 1.00 77.25 182 PRO A C 1
ATOM 1423 O O . PRO A 1 182 ? 5.983 10.063 11.159 1.00 77.25 182 PRO A O 1
ATOM 1426 N N . ASP A 1 183 ? 5.210 10.572 9.114 1.00 80.38 183 ASP A N 1
ATOM 1427 C CA . ASP A 1 183 ? 4.201 11.553 9.532 1.00 80.38 183 ASP A CA 1
ATOM 1428 C C . ASP A 1 183 ? 2.873 10.910 9.979 1.00 80.38 183 ASP A C 1
ATOM 1430 O O . ASP A 1 183 ? 1.900 11.615 10.240 1.00 80.38 183 ASP A O 1
ATOM 1434 N N . GLY A 1 184 ? 2.818 9.576 10.053 1.00 79.81 184 GLY A N 1
ATOM 1435 C CA . GLY A 1 184 ? 1.639 8.810 10.451 1.00 79.81 184 GLY A CA 1
ATOM 1436 C C . GLY A 1 184 ? 0.657 8.530 9.313 1.00 79.81 184 GLY A C 1
ATOM 1437 O O . GLY A 1 184 ? -0.366 7.888 9.545 1.00 79.81 184 GLY A O 1
ATOM 1438 N N . LYS A 1 185 ? 0.934 8.965 8.073 1.00 85.19 185 LYS A N 1
ATOM 1439 C CA . LYS A 1 185 ? 0.069 8.638 6.930 1.00 85.19 185 LYS A CA 1
ATOM 1440 C C . LYS A 1 185 ? 0.218 7.176 6.534 1.00 85.19 185 LYS A C 1
ATOM 1442 O O . LYS A 1 185 ? 1.317 6.691 6.267 1.00 85.19 185 LYS A O 1
ATOM 1447 N N . ILE A 1 186 ? -0.914 6.495 6.416 1.00 89.19 186 ILE A N 1
ATOM 1448 C CA . ILE A 1 186 ? -0.975 5.082 6.045 1.00 89.19 186 ILE A CA 1
ATOM 1449 C C . ILE A 1 186 ? -1.479 4.964 4.606 1.00 89.19 186 ILE A C 1
ATOM 1451 O O . ILE A 1 186 ? -2.517 5.525 4.238 1.00 89.19 186 ILE A O 1
ATOM 1455 N N . GLY A 1 187 ? -0.717 4.237 3.793 1.00 89.56 187 GLY A N 1
ATOM 1456 C CA . GLY A 1 187 ? -1.079 3.873 2.432 1.00 89.56 187 GLY A CA 1
ATOM 1457 C C . GLY A 1 187 ? -1.757 2.508 2.402 1.00 89.56 187 GLY A C 1
ATOM 1458 O O . GLY A 1 187 ? -1.198 1.523 2.890 1.00 89.56 187 GLY A O 1
ATOM 1459 N N . LEU A 1 188 ? -2.935 2.451 1.784 1.00 91.88 188 LEU A N 1
ATOM 1460 C CA . LEU A 1 188 ? -3.721 1.236 1.612 1.00 91.88 188 LEU A CA 1
ATOM 1461 C C . LEU A 1 188 ? -3.779 0.779 0.152 1.00 91.88 188 LEU A C 1
ATOM 1463 O O . LEU A 1 188 ? -3.708 1.578 -0.785 1.00 91.88 188 LEU A O 1
ATOM 1467 N N . SER A 1 189 ? -3.941 -0.526 -0.019 1.00 90.50 189 SER A N 1
ATOM 1468 C CA . SER A 1 189 ? -4.203 -1.208 -1.283 1.00 90.50 189 SER A CA 1
ATOM 1469 C C . SER A 1 189 ? -5.446 -2.076 -1.125 1.00 90.50 189 SER A C 1
ATOM 1471 O O . SER A 1 189 ? -5.551 -2.797 -0.145 1.00 90.50 189 SER A O 1
ATOM 1473 N N . MET A 1 190 ? -6.393 -2.029 -2.059 1.00 90.38 190 MET A N 1
ATOM 1474 C CA . MET A 1 190 ? -7.491 -3.015 -2.118 1.00 90.38 190 MET A CA 1
ATOM 1475 C C . MET A 1 190 ? -7.117 -4.224 -2.981 1.00 90.38 190 MET A C 1
ATOM 1477 O O . MET A 1 190 ? -7.816 -5.229 -2.992 1.00 90.38 190 MET A O 1
ATOM 1481 N N . ILE A 1 191 ? -6.004 -4.122 -3.706 1.00 87.50 191 ILE A N 1
ATOM 1482 C CA . ILE A 1 191 ? -5.367 -5.245 -4.386 1.00 87.50 191 ILE A CA 1
ATOM 1483 C C . ILE A 1 191 ? -4.497 -5.975 -3.368 1.00 87.50 191 ILE A C 1
ATOM 1485 O O . ILE A 1 191 ? -3.927 -5.340 -2.471 1.00 87.50 191 ILE A O 1
ATOM 1489 N N . GLU A 1 192 ? -4.382 -7.285 -3.539 1.00 81.88 192 GLU A N 1
ATOM 1490 C CA . GLU A 1 192 ? -3.509 -8.129 -2.742 1.00 81.88 192 GLU A CA 1
ATOM 1491 C C . GLU A 1 192 ? -2.076 -7.592 -2.697 1.00 81.88 192 GLU A C 1
ATOM 1493 O O . GLU A 1 192 ? -1.499 -7.157 -3.701 1.00 81.88 192 GLU A O 1
ATOM 1498 N N . TYR A 1 193 ? -1.526 -7.576 -1.488 1.00 78.94 193 TYR A N 1
ATOM 1499 C CA . TYR A 1 193 ? -0.180 -7.114 -1.217 1.00 78.94 193 TYR A CA 1
ATOM 1500 C C . TYR A 1 193 ? 0.452 -8.095 -0.235 1.00 78.94 193 TYR A C 1
ATOM 1502 O O . TYR A 1 193 ? 0.024 -8.134 0.918 1.00 78.94 193 TYR A O 1
ATOM 1510 N N . PRO A 1 194 ? 1.439 -8.895 -0.660 1.00 72.38 194 PRO A N 1
ATOM 1511 C CA . PRO A 1 194 ? 1.957 -9.956 0.181 1.00 72.38 194 PRO A CA 1
ATOM 1512 C C . PRO A 1 194 ? 2.565 -9.403 1.475 1.00 72.38 194 PRO A C 1
ATOM 1514 O O . PRO A 1 194 ? 3.055 -8.264 1.505 1.00 72.38 194 PRO A O 1
ATOM 1517 N N . PRO A 1 195 ? 2.541 -10.208 2.550 1.00 65.00 195 PRO A N 1
ATOM 1518 C CA . PRO A 1 195 ? 3.051 -9.808 3.849 1.00 65.00 195 PRO A CA 1
ATOM 1519 C C . PRO A 1 195 ? 4.508 -9.348 3.745 1.00 65.00 195 PRO A C 1
ATOM 1521 O O . PRO A 1 195 ? 5.327 -9.969 3.069 1.00 65.00 195 PRO A O 1
ATOM 1524 N N . SER A 1 196 ? 4.841 -8.253 4.429 1.00 67.62 196 SER A N 1
ATOM 1525 C CA . SER A 1 196 ? 6.195 -7.703 4.459 1.00 67.62 196 SER A CA 1
ATOM 1526 C C . SER A 1 196 ? 6.606 -7.395 5.891 1.00 67.62 196 SER A C 1
ATOM 1528 O O . SER A 1 196 ? 5.835 -6.867 6.686 1.00 67.62 196 SER A O 1
ATOM 1530 N N . LYS A 1 197 ? 7.856 -7.702 6.242 1.00 64.62 197 LYS A N 1
ATOM 1531 C CA . LYS A 1 197 ? 8.420 -7.295 7.541 1.00 64.62 197 LYS A CA 1
ATOM 1532 C C . LYS A 1 197 ? 8.956 -5.859 7.520 1.00 64.62 197 LYS A C 1
ATOM 1534 O O . LYS A 1 197 ? 9.291 -5.325 8.577 1.00 64.62 197 LYS A O 1
ATOM 1539 N N . LEU A 1 198 ? 9.046 -5.238 6.342 1.00 70.81 198 LEU A N 1
ATOM 1540 C CA . LEU A 1 198 ? 9.615 -3.906 6.155 1.00 70.81 198 LEU A CA 1
ATOM 1541 C C . LEU A 1 198 ? 8.584 -2.821 6.463 1.00 70.81 198 LEU A C 1
ATOM 1543 O O . LEU A 1 198 ? 7.424 -2.937 6.093 1.00 70.81 198 LEU A O 1
ATOM 1547 N N . LYS A 1 199 ? 9.009 -1.729 7.107 1.00 68.31 199 LYS A N 1
ATOM 1548 C CA . LYS A 1 199 ? 8.128 -0.576 7.376 1.00 68.31 199 LYS A CA 1
ATOM 1549 C C . LYS A 1 199 ? 7.852 0.269 6.126 1.00 68.31 199 LYS A C 1
ATOM 1551 O O . LYS A 1 199 ? 6.768 0.836 6.002 1.00 68.31 199 LYS A O 1
ATOM 1556 N N . ASP A 1 200 ? 8.820 0.338 5.216 1.00 75.06 200 ASP A N 1
ATOM 1557 C CA . ASP A 1 200 ? 8.674 0.939 3.891 1.00 75.06 200 ASP A CA 1
ATOM 1558 C C . ASP A 1 200 ? 9.408 0.056 2.867 1.00 75.06 200 ASP A C 1
ATOM 1560 O O . ASP A 1 200 ? 10.632 0.088 2.795 1.00 75.06 200 ASP A O 1
ATOM 1564 N N . PRO A 1 201 ? 8.700 -0.773 2.086 1.00 77.88 201 PRO A N 1
ATOM 1565 C CA . PRO A 1 201 ? 9.333 -1.661 1.108 1.00 77.88 201 PRO A CA 1
ATOM 1566 C C . PRO A 1 201 ? 10.092 -0.919 0.001 1.00 77.88 201 PRO A C 1
ATOM 1568 O O . PRO A 1 201 ? 10.950 -1.495 -0.662 1.00 77.88 201 PRO A O 1
ATOM 1571 N N . VAL A 1 202 ? 9.796 0.367 -0.199 1.00 82.06 202 VAL A N 1
ATOM 1572 C CA . VAL A 1 202 ? 10.447 1.190 -1.218 1.00 82.06 202 VAL A CA 1
ATOM 1573 C C . VAL A 1 202 ? 11.853 1.609 -0.795 1.00 82.06 202 VAL A C 1
ATOM 1575 O O . VAL A 1 202 ? 12.701 1.802 -1.665 1.00 82.06 202 VAL A O 1
ATOM 1578 N N . SER A 1 203 ? 12.134 1.686 0.513 1.00 80.69 203 SER A N 1
ATOM 1579 C CA . SER A 1 203 ? 13.451 2.097 1.015 1.00 80.69 203 SER A CA 1
ATOM 1580 C C . SER A 1 203 ? 14.566 1.136 0.598 1.00 80.69 203 SER A C 1
ATOM 1582 O O . SER A 1 203 ? 15.717 1.540 0.506 1.00 80.69 203 SER A O 1
ATOM 1584 N N . PHE A 1 204 ? 14.234 -0.123 0.287 1.00 83.56 204 PHE A N 1
ATOM 1585 C CA . PHE A 1 204 ? 15.194 -1.096 -0.244 1.00 83.56 204 PHE A CA 1
ATOM 1586 C C . PHE A 1 204 ? 15.850 -0.619 -1.547 1.00 83.56 204 PHE A C 1
ATOM 1588 O O . PHE A 1 204 ? 16.993 -0.954 -1.840 1.00 83.56 204 PHE A O 1
ATOM 1595 N N . PHE A 1 205 ? 15.132 0.182 -2.333 1.00 85.00 205 PHE A N 1
ATOM 1596 C CA . PHE A 1 205 ? 15.604 0.633 -3.633 1.00 85.00 205 PHE A CA 1
ATOM 1597 C C . PHE A 1 205 ? 16.336 1.979 -3.583 1.00 85.00 205 PHE A C 1
ATOM 1599 O O . PHE A 1 205 ? 16.805 2.423 -4.628 1.00 85.00 205 PHE A O 1
ATOM 1606 N N . GLU A 1 206 ? 16.433 2.648 -2.423 1.00 84.19 206 GLU A N 1
ATOM 1607 C CA . GLU A 1 206 ? 17.078 3.973 -2.304 1.00 84.19 206 GLU A CA 1
ATOM 1608 C C . GLU A 1 206 ? 18.550 3.940 -2.727 1.00 84.19 206 GLU A C 1
ATOM 1610 O O . GLU A 1 206 ? 19.016 4.855 -3.406 1.00 84.19 206 GLU A O 1
ATOM 1615 N N . ASP A 1 207 ? 19.231 2.836 -2.424 1.00 80.62 207 ASP A N 1
ATOM 1616 C CA . ASP A 1 207 ? 20.623 2.589 -2.800 1.00 80.62 207 ASP A CA 1
ATOM 1617 C C . ASP A 1 207 ? 20.766 1.715 -4.064 1.00 80.62 207 ASP A C 1
ATOM 1619 O O . ASP A 1 207 ? 21.881 1.316 -4.426 1.00 80.62 207 ASP A O 1
ATOM 1623 N N . ALA A 1 208 ? 19.658 1.406 -4.754 1.00 81.44 208 ALA A N 1
ATOM 1624 C CA . ALA A 1 208 ? 19.677 0.549 -5.938 1.00 81.44 208 ALA A CA 1
ATOM 1625 C C . ALA A 1 208 ? 20.522 1.180 -7.048 1.00 81.44 208 ALA A C 1
ATOM 1627 O O . ALA A 1 208 ? 20.320 2.327 -7.465 1.00 81.44 208 ALA A O 1
ATOM 1628 N N . ARG A 1 209 ? 21.481 0.415 -7.577 1.00 79.62 209 ARG A N 1
ATOM 1629 C CA . ARG A 1 209 ? 22.395 0.944 -8.597 1.00 79.62 209 ARG A CA 1
ATOM 1630 C C . ARG A 1 209 ? 21.678 1.032 -9.948 1.00 79.62 209 ARG A C 1
ATOM 1632 O O . ARG A 1 209 ? 20.955 0.113 -10.314 1.00 79.62 209 ARG A O 1
ATOM 1639 N N . PRO A 1 210 ? 21.977 2.026 -10.808 1.00 77.69 210 PRO A N 1
ATOM 1640 C CA . PRO A 1 210 ? 21.395 2.099 -12.157 1.00 77.69 210 PRO A CA 1
ATOM 1641 C C . PRO A 1 210 ? 21.723 0.913 -13.084 1.00 77.69 210 PRO A C 1
ATOM 1643 O O . PRO A 1 210 ? 21.185 0.825 -14.192 1.00 77.69 210 PRO A O 1
ATOM 1646 N N . SER A 1 211 ? 22.675 0.061 -12.694 1.00 82.44 211 SER A N 1
ATOM 1647 C CA . SER A 1 211 ? 23.047 -1.183 -13.376 1.00 82.44 211 SER A CA 1
ATOM 1648 C C . SER A 1 211 ? 22.345 -2.420 -12.816 1.00 82.44 211 SER A C 1
ATOM 1650 O O . SER A 1 211 ? 22.510 -3.497 -13.377 1.00 82.44 211 SER A O 1
ATOM 1652 N N . GLU A 1 212 ? 21.642 -2.285 -11.697 1.00 88.88 212 GLU A N 1
ATOM 1653 C CA . GLU A 1 212 ? 20.953 -3.367 -11.008 1.00 88.88 212 GLU A CA 1
ATOM 1654 C C . GLU A 1 212 ? 19.583 -3.596 -11.640 1.00 88.88 212 GLU A C 1
ATOM 1656 O O . GLU A 1 212 ? 18.840 -2.649 -11.913 1.00 88.88 212 GLU A O 1
ATOM 1661 N N . TRP A 1 213 ? 19.286 -4.861 -11.919 1.00 90.75 213 TRP A N 1
ATOM 1662 C CA . TRP A 1 213 ? 18.048 -5.289 -12.549 1.00 90.75 213 TRP A CA 1
ATOM 1663 C C . TRP A 1 213 ? 17.264 -6.146 -11.568 1.00 90.75 213 TRP A C 1
ATOM 1665 O O . TRP A 1 213 ? 17.827 -6.981 -10.864 1.00 90.75 213 TRP A O 1
ATOM 1675 N N . PHE A 1 214 ? 15.961 -5.926 -11.550 1.00 91.50 214 PHE A N 1
ATOM 1676 C CA . PHE A 1 214 ? 15.001 -6.589 -10.694 1.00 91.50 214 PHE A CA 1
ATOM 1677 C C . PHE A 1 214 ? 13.959 -7.280 -11.563 1.00 91.50 214 PHE A C 1
ATOM 1679 O O . PHE A 1 214 ? 13.561 -6.764 -12.613 1.00 91.50 214 PHE A O 1
ATOM 1686 N N . THR A 1 215 ? 13.492 -8.434 -11.104 1.00 91.50 215 THR A N 1
ATOM 1687 C CA . THR A 1 215 ? 12.365 -9.122 -11.726 1.00 91.50 215 THR A CA 1
ATOM 1688 C C . THR A 1 215 ? 11.073 -8.439 -11.310 1.00 91.50 215 THR A C 1
ATOM 1690 O O . THR A 1 215 ? 10.831 -8.199 -10.122 1.00 91.50 215 THR A O 1
ATOM 1693 N N . ALA A 1 216 ? 10.232 -8.133 -12.292 1.00 92.31 216 ALA A N 1
ATOM 1694 C CA . ALA A 1 216 ? 8.909 -7.595 -12.055 1.00 92.31 216 ALA A CA 1
ATOM 1695 C C . ALA A 1 216 ? 7.848 -8.337 -12.862 1.00 92.31 216 ALA A C 1
ATOM 1697 O O . ALA A 1 216 ? 8.093 -8.754 -13.988 1.00 92.31 216 ALA A O 1
ATOM 1698 N N . THR A 1 217 ? 6.648 -8.461 -12.307 1.00 92.25 217 THR A N 1
ATOM 1699 C CA . THR A 1 217 ? 5.506 -9.083 -12.989 1.00 92.25 217 THR A CA 1
ATOM 1700 C C . THR A 1 217 ? 4.555 -8.010 -13.495 1.00 92.25 217 THR A C 1
ATOM 1702 O O . THR A 1 217 ? 4.163 -7.114 -12.746 1.00 92.25 217 THR A O 1
ATOM 1705 N N . VAL A 1 218 ? 4.157 -8.075 -14.765 1.00 91.31 218 VAL A N 1
ATOM 1706 C CA . VAL A 1 218 ? 3.190 -7.140 -15.354 1.00 91.31 218 VAL A CA 1
ATOM 1707 C C . VAL A 1 218 ? 1.812 -7.353 -14.728 1.00 91.31 218 VAL A C 1
ATOM 1709 O O . VAL A 1 218 ? 1.166 -8.368 -14.968 1.00 91.31 218 VAL A O 1
ATOM 1712 N N . ARG A 1 219 ? 1.309 -6.369 -13.975 1.00 86.69 219 ARG A N 1
ATOM 1713 C CA . ARG A 1 219 ? -0.057 -6.404 -13.426 1.00 86.69 219 ARG A CA 1
ATOM 1714 C C . ARG A 1 219 ? -1.094 -6.008 -14.464 1.00 86.69 219 ARG A C 1
ATOM 1716 O O . ARG A 1 219 ? -2.071 -6.716 -14.672 1.00 86.69 219 ARG A O 1
ATOM 1723 N N . PHE A 1 220 ? -0.931 -4.834 -15.066 1.00 86.25 220 PHE A N 1
ATOM 1724 C CA . PHE A 1 220 ? -1.864 -4.338 -16.071 1.00 86.25 220 PHE A CA 1
ATOM 1725 C C . PHE A 1 220 ? -1.200 -3.315 -16.985 1.00 86.25 220 PHE A C 1
ATOM 1727 O O . PHE A 1 220 ? -0.229 -2.648 -16.625 1.00 86.25 220 PHE A O 1
ATOM 1734 N N . ILE A 1 221 ? -1.755 -3.184 -18.184 1.00 88.50 221 ILE A N 1
ATOM 1735 C CA . ILE A 1 221 ? -1.237 -2.316 -19.236 1.00 88.50 221 ILE A CA 1
ATOM 1736 C C . ILE A 1 221 ? -2.298 -1.259 -19.523 1.00 88.50 221 ILE A C 1
ATOM 1738 O O . ILE A 1 221 ? -3.449 -1.583 -19.798 1.00 88.50 221 ILE A O 1
ATOM 1742 N N . SER A 1 222 ? -1.917 0.011 -19.434 1.00 85.62 222 SER A N 1
ATOM 1743 C CA . SER A 1 222 ? -2.751 1.147 -19.820 1.00 85.62 222 SER A CA 1
ATOM 1744 C C . SER A 1 222 ? -2.362 1.668 -21.208 1.00 85.62 222 SER A C 1
ATOM 1746 O O . SER A 1 222 ? -1.506 1.111 -21.902 1.00 85.62 222 SER A O 1
ATOM 1748 N N . HIS A 1 223 ? -2.981 2.770 -21.634 1.00 82.44 223 HIS A N 1
ATOM 1749 C CA . HIS A 1 223 ? -2.660 3.432 -22.899 1.00 82.44 223 HIS A CA 1
ATOM 1750 C C . HIS A 1 223 ? -1.210 3.939 -22.954 1.00 82.44 223 HIS A C 1
ATOM 1752 O O . HIS A 1 223 ? -0.566 3.786 -23.991 1.00 82.44 223 HIS A O 1
ATOM 1758 N N . TRP A 1 224 ? -0.674 4.440 -21.835 1.00 83.56 224 TRP A N 1
ATOM 1759 C CA . TRP A 1 224 ? 0.627 5.125 -21.776 1.00 83.56 224 TRP A CA 1
ATOM 1760 C C . TRP A 1 224 ? 1.672 4.401 -20.914 1.00 83.56 224 TRP A C 1
ATOM 1762 O O . TRP A 1 224 ? 2.873 4.540 -21.148 1.00 83.56 224 TRP A O 1
ATOM 1772 N N . SER A 1 225 ? 1.232 3.580 -19.958 1.00 89.69 225 SER A N 1
ATOM 1773 C CA . SER A 1 225 ? 2.109 2.942 -18.973 1.00 89.69 225 SER A CA 1
ATOM 1774 C C . SER A 1 225 ? 1.765 1.473 -18.759 1.00 89.69 225 SER A C 1
ATOM 1776 O O . SER A 1 225 ? 0.622 1.048 -18.887 1.00 89.69 225 SER A O 1
ATOM 1778 N N . ILE A 1 226 ? 2.775 0.709 -18.382 1.00 90.94 226 ILE A N 1
ATOM 1779 C CA . ILE A 1 226 ? 2.701 -0.661 -17.904 1.00 90.94 226 ILE A CA 1
ATOM 1780 C C . ILE A 1 226 ? 2.942 -0.603 -16.399 1.00 90.94 226 ILE A C 1
ATOM 1782 O O . ILE A 1 226 ? 3.933 -0.038 -15.935 1.00 90.94 226 ILE A O 1
ATOM 1786 N N . PHE A 1 227 ? 2.009 -1.146 -15.634 1.00 90.31 227 PHE A N 1
ATOM 1787 C CA . PHE A 1 227 ? 2.125 -1.240 -14.189 1.00 90.31 227 PHE A CA 1
ATOM 1788 C C . PHE A 1 227 ? 2.616 -2.634 -13.852 1.00 90.31 227 PHE A C 1
ATOM 1790 O O . PHE A 1 227 ? 2.028 -3.631 -14.277 1.00 90.31 227 PHE A O 1
ATOM 1797 N N . VAL A 1 228 ? 3.700 -2.690 -13.096 1.00 91.25 228 VAL A N 1
ATOM 1798 C CA . VAL A 1 228 ? 4.372 -3.932 -12.725 1.00 91.25 228 VAL A CA 1
ATOM 1799 C C . VAL A 1 228 ? 4.491 -4.018 -11.211 1.00 91.25 228 VAL A C 1
ATOM 1801 O O . VAL A 1 228 ? 4.416 -3.000 -10.524 1.00 91.25 228 VAL A O 1
ATOM 1804 N N . ASP A 1 229 ? 4.689 -5.219 -10.696 1.00 90.38 229 ASP A N 1
ATOM 1805 C CA . ASP A 1 229 ? 5.127 -5.444 -9.324 1.00 90.38 229 ASP A CA 1
ATOM 1806 C C . ASP A 1 229 ? 6.548 -5.936 -9.299 1.00 90.38 229 ASP A C 1
ATOM 1808 O O . ASP A 1 229 ? 6.852 -6.964 -9.891 1.00 90.38 229 ASP A O 1
ATOM 1812 N N . VAL A 1 230 ? 7.397 -5.206 -8.591 1.00 90.62 230 VAL A N 1
ATOM 1813 C CA . VAL A 1 230 ? 8.788 -5.567 -8.365 1.00 90.62 230 VAL A CA 1
ATOM 1814 C C . VAL A 1 230 ? 8.865 -6.342 -7.061 1.00 90.62 230 VAL A C 1
ATOM 1816 O O . VAL A 1 230 ? 8.451 -5.834 -6.017 1.00 90.62 230 VAL A O 1
ATOM 1819 N N . ALA A 1 231 ? 9.396 -7.559 -7.106 1.00 85.50 231 ALA A N 1
ATOM 1820 C CA . ALA A 1 231 ? 9.679 -8.302 -5.887 1.00 85.50 231 ALA A CA 1
ATOM 1821 C C . ALA A 1 231 ? 10.850 -7.645 -5.152 1.00 85.50 231 ALA A C 1
ATOM 1823 O O . ALA A 1 231 ? 11.902 -7.403 -5.745 1.00 85.50 231 ALA A O 1
ATOM 1824 N N . VAL A 1 232 ? 10.669 -7.347 -3.865 1.00 82.62 232 VAL A N 1
ATOM 1825 C CA . VAL A 1 232 ? 11.766 -6.855 -3.027 1.00 82.62 232 VAL A CA 1
ATOM 1826 C C . VAL A 1 232 ? 12.642 -8.050 -2.643 1.00 82.62 232 VAL A C 1
ATOM 1828 O O . VAL A 1 232 ? 12.119 -9.003 -2.046 1.00 82.62 232 VAL A O 1
ATOM 1831 N N . PRO A 1 233 ? 13.952 -8.031 -2.958 1.00 73.56 233 PRO A N 1
ATOM 1832 C CA . PRO A 1 233 ? 14.883 -9.037 -2.459 1.00 73.56 233 PRO A CA 1
ATOM 1833 C C . PRO A 1 233 ? 14.791 -9.161 -0.926 1.00 73.56 233 PRO A C 1
ATOM 1835 O O . PRO A 1 233 ? 14.448 -8.205 -0.240 1.00 73.56 233 PRO A O 1
ATOM 1838 N N . GLU A 1 234 ? 15.058 -10.351 -0.382 1.00 68.81 234 GLU A N 1
ATOM 1839 C CA . GLU A 1 234 ? 14.958 -10.659 1.065 1.00 68.81 234 GLU A CA 1
ATOM 1840 C C . GLU A 1 234 ? 13.534 -10.757 1.657 1.00 68.81 234 GLU A C 1
ATOM 1842 O O . GLU A 1 234 ? 13.352 -10.732 2.875 1.00 68.81 234 GLU A O 1
ATOM 1847 N N . GLY A 1 235 ? 12.501 -10.943 0.826 1.00 65.62 235 GLY A N 1
ATOM 1848 C CA . GLY A 1 235 ? 11.141 -11.210 1.320 1.00 65.62 235 GLY A CA 1
ATOM 1849 C C . GLY A 1 235 ? 10.426 -9.959 1.841 1.00 65.62 235 GLY A C 1
ATOM 1850 O O . GLY A 1 235 ? 9.601 -10.029 2.752 1.00 65.62 235 GLY A O 1
ATOM 1851 N N . GLY A 1 236 ? 10.742 -8.802 1.252 1.00 68.25 236 GLY A N 1
ATOM 1852 C CA . GLY A 1 236 ? 10.165 -7.497 1.583 1.00 68.25 236 GLY A CA 1
ATOM 1853 C C . GLY A 1 236 ? 8.791 -7.204 0.964 1.00 68.25 236 GLY A C 1
ATOM 1854 O O . GLY A 1 236 ? 8.321 -6.067 1.063 1.00 68.25 236 GLY A O 1
ATOM 1855 N N . GLY A 1 237 ? 8.134 -8.191 0.350 1.00 79.00 237 GLY A N 1
ATOM 1856 C CA . GLY A 1 237 ? 6.852 -8.040 -0.347 1.00 79.00 237 GLY A CA 1
ATOM 1857 C C . GLY A 1 237 ? 7.005 -7.579 -1.803 1.00 79.00 237 GLY A C 1
ATOM 1858 O O . GLY A 1 237 ? 8.042 -7.795 -2.431 1.00 79.00 237 GLY A O 1
ATOM 1859 N N . LEU A 1 238 ? 5.958 -6.951 -2.348 1.00 84.00 238 LEU A N 1
ATOM 1860 C CA . LEU A 1 238 ? 5.928 -6.435 -3.724 1.00 84.00 238 LEU A CA 1
ATOM 1861 C C . LEU A 1 238 ? 5.868 -4.914 -3.720 1.00 84.00 238 LEU A C 1
ATOM 1863 O O . LEU A 1 238 ? 5.028 -4.344 -3.044 1.00 84.00 238 LEU A O 1
ATOM 1867 N N . VAL A 1 239 ? 6.671 -4.235 -4.527 1.00 87.00 239 VAL A N 1
ATOM 1868 C CA . VAL A 1 239 ? 6.555 -2.787 -4.723 1.00 87.00 239 VAL A CA 1
ATOM 1869 C C . VAL A 1 239 ? 5.987 -2.496 -6.100 1.00 87.00 239 VAL A C 1
ATOM 1871 O O . VAL A 1 239 ? 6.509 -2.948 -7.117 1.00 87.00 239 VAL A O 1
ATOM 1874 N N . GLN A 1 240 ? 4.930 -1.684 -6.143 1.00 87.56 240 GLN A N 1
ATOM 1875 C CA . GLN A 1 240 ? 4.357 -1.247 -7.409 1.00 87.56 240 GLN A CA 1
ATOM 1876 C C . GLN A 1 240 ? 5.368 -0.385 -8.174 1.00 87.56 240 GLN A C 1
ATOM 1878 O O . GLN A 1 240 ? 5.933 0.578 -7.648 1.00 87.56 240 GLN A O 1
ATOM 1883 N N . GLY A 1 241 ? 5.540 -0.710 -9.445 1.00 90.62 241 GLY A N 1
ATOM 1884 C CA . GLY A 1 241 ? 6.356 0.006 -10.400 1.00 90.62 241 GLY A CA 1
ATOM 1885 C C . GLY A 1 241 ? 5.528 0.543 -11.561 1.00 90.62 241 GLY A C 1
ATOM 1886 O O . GLY A 1 241 ? 4.580 -0.091 -12.027 1.00 90.62 241 GLY A O 1
ATOM 1887 N N . ILE A 1 242 ? 5.905 1.720 -12.050 1.00 91.50 242 ILE A N 1
ATOM 1888 C CA . ILE A 1 242 ? 5.366 2.332 -13.259 1.00 91.50 242 ILE A CA 1
ATOM 1889 C C . ILE A 1 242 ? 6.457 2.311 -14.312 1.00 91.50 242 ILE A C 1
ATOM 1891 O O . ILE A 1 242 ? 7.526 2.902 -14.142 1.00 91.50 242 ILE A O 1
ATOM 1895 N N . LEU A 1 243 ? 6.140 1.688 -15.435 1.00 92.50 243 LEU A N 1
ATOM 1896 C CA . LEU A 1 243 ? 7.005 1.609 -16.588 1.00 92.50 243 LEU A CA 1
ATOM 1897 C C . LEU A 1 243 ? 6.291 2.245 -17.779 1.00 92.50 243 LEU A C 1
ATOM 1899 O O . LEU A 1 243 ? 5.293 1.737 -18.273 1.00 92.50 243 LEU A O 1
ATOM 1903 N N . HIS A 1 244 ? 6.756 3.407 -18.228 1.00 92.88 244 HIS A N 1
ATOM 1904 C CA . HIS A 1 244 ? 6.163 4.052 -19.401 1.00 92.88 244 HIS A CA 1
ATOM 1905 C C . HIS A 1 244 ? 6.386 3.176 -20.644 1.00 92.88 244 HIS A C 1
ATOM 1907 O O . HIS A 1 244 ? 7.437 2.549 -20.755 1.00 92.88 244 HIS A O 1
ATOM 1913 N N . LYS A 1 245 ? 5.459 3.142 -21.613 1.00 90.50 245 LYS A N 1
ATOM 1914 C CA . LYS A 1 245 ? 5.616 2.283 -22.808 1.00 90.50 245 LYS A CA 1
ATOM 1915 C C . LYS A 1 245 ? 6.895 2.566 -23.598 1.00 90.50 245 LYS A C 1
ATOM 1917 O O . LYS A 1 245 ? 7.502 1.638 -24.112 1.00 90.50 245 LYS A O 1
ATOM 1922 N N . SER A 1 246 ? 7.358 3.821 -23.629 1.00 90.62 246 SER A N 1
ATOM 1923 C CA . SER A 1 246 ? 8.648 4.176 -24.254 1.00 90.62 246 SER A CA 1
ATOM 1924 C C . SER A 1 246 ? 9.877 3.650 -23.504 1.00 90.62 246 SER A C 1
ATOM 1926 O O . SER A 1 246 ? 10.992 3.757 -24.000 1.00 90.62 246 SER A O 1
ATOM 1928 N N . GLN A 1 247 ? 9.686 3.119 -22.299 1.00 91.19 247 GLN A N 1
ATOM 1929 C CA . GLN A 1 247 ? 10.704 2.490 -21.465 1.00 91.19 247 GLN A CA 1
ATOM 1930 C C . GLN A 1 247 ? 10.549 0.962 -21.434 1.00 91.19 247 GLN A C 1
ATOM 1932 O O . GLN A 1 247 ? 11.240 0.309 -20.656 1.00 91.19 247 GLN A O 1
ATOM 1937 N N . PHE A 1 248 ? 9.671 0.389 -22.266 1.00 91.12 248 PHE A N 1
ATOM 1938 C CA . PHE A 1 248 ? 9.526 -1.052 -22.455 1.00 91.12 248 PHE A CA 1
ATOM 1939 C C . PHE A 1 248 ? 10.006 -1.457 -23.851 1.00 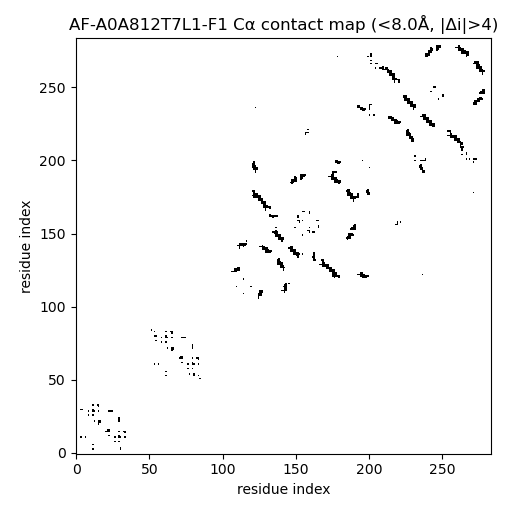91.12 248 PHE A C 1
ATOM 1941 O O . PHE A 1 248 ? 9.584 -0.836 -24.829 1.00 91.12 248 PHE A O 1
ATOM 1948 N N . PRO A 1 249 ? 10.839 -2.497 -23.988 1.00 87.56 249 PRO A N 1
ATOM 1949 C CA . PRO A 1 249 ? 11.128 -3.058 -25.298 1.00 87.56 249 PRO A CA 1
ATOM 1950 C C . PRO A 1 249 ? 9.873 -3.756 -25.838 1.00 87.56 249 PRO A C 1
ATOM 1952 O O . PRO A 1 249 ? 9.345 -4.653 -25.189 1.00 87.56 249 PRO A O 1
ATOM 1955 N N . TYR A 1 250 ? 9.417 -3.376 -27.034 1.00 87.19 250 TYR A N 1
ATOM 1956 C CA . TYR A 1 250 ? 8.252 -3.986 -27.697 1.00 87.19 250 TYR A CA 1
ATOM 1957 C C . TYR A 1 250 ? 6.960 -3.920 -26.848 1.00 87.19 250 TYR A C 1
ATOM 1959 O O . TYR A 1 250 ? 6.426 -4.957 -26.445 1.00 87.19 250 TYR A O 1
ATOM 1967 N N . PRO A 1 251 ? 6.439 -2.714 -26.533 1.00 85.38 251 PRO A N 1
ATOM 1968 C CA . PRO A 1 251 ? 5.238 -2.533 -25.702 1.00 85.38 251 PRO A CA 1
ATOM 1969 C C . PRO A 1 251 ? 3.996 -3.254 -26.231 1.00 85.38 251 PRO A C 1
ATOM 1971 O O . PRO A 1 251 ? 3.117 -3.605 -25.450 1.00 85.38 251 PRO A O 1
ATOM 1974 N N . GLU A 1 252 ? 3.921 -3.506 -27.534 1.00 86.81 252 GLU A N 1
ATOM 1975 C CA . GLU A 1 252 ? 2.868 -4.282 -28.184 1.00 86.81 252 GLU A CA 1
ATOM 1976 C C . GLU A 1 252 ? 2.866 -5.768 -27.801 1.00 86.81 252 GLU A C 1
ATOM 1978 O O . GLU A 1 252 ? 1.843 -6.431 -27.944 1.00 86.81 252 GLU A O 1
ATOM 1983 N N . LYS A 1 253 ? 3.992 -6.291 -27.302 1.00 87.31 253 LYS A N 1
ATOM 1984 C CA . LYS A 1 253 ? 4.137 -7.686 -26.865 1.00 87.31 253 LYS A CA 1
ATOM 1985 C C . LYS A 1 253 ? 3.938 -7.873 -25.364 1.00 87.31 253 LYS A C 1
ATOM 1987 O O . LYS A 1 253 ? 4.051 -8.998 -24.892 1.00 87.31 253 LYS A O 1
ATOM 1992 N N . ALA A 1 254 ? 3.691 -6.800 -24.615 1.00 88.50 254 ALA A N 1
ATOM 1993 C CA . ALA A 1 254 ? 3.484 -6.893 -23.178 1.00 88.50 254 ALA A CA 1
ATOM 1994 C C . ALA A 1 254 ? 2.182 -7.650 -22.869 1.00 88.50 254 ALA A C 1
ATOM 1996 O O . ALA A 1 254 ? 1.124 -7.323 -23.409 1.00 88.50 254 ALA A O 1
ATOM 1997 N N . VAL A 1 255 ? 2.249 -8.626 -21.962 1.00 91.12 255 VAL A N 1
ATOM 1998 C CA . VAL A 1 255 ? 1.092 -9.428 -21.527 1.00 91.12 255 VAL A CA 1
ATOM 1999 C C . VAL A 1 255 ? 0.928 -9.341 -20.006 1.00 91.12 255 VAL A C 1
ATOM 2001 O O . VAL A 1 255 ? 1.913 -9.302 -19.273 1.00 91.12 255 VAL A O 1
ATOM 2004 N N . LYS A 1 256 ? -0.317 -9.310 -19.504 1.00 90.00 256 LYS A N 1
ATOM 2005 C CA . LYS A 1 256 ? -0.593 -9.414 -18.056 1.00 90.00 256 LYS A CA 1
ATOM 2006 C C . LYS A 1 256 ? -0.042 -10.742 -17.516 1.00 90.00 256 LYS A C 1
ATOM 2008 O O . LYS A 1 256 ? -0.254 -11.785 -18.121 1.00 90.00 256 LYS A O 1
ATOM 2013 N N . GLY A 1 257 ? 0.646 -10.693 -16.379 1.00 89.06 257 GLY A N 1
ATOM 2014 C CA . GLY A 1 257 ? 1.311 -11.833 -15.744 1.00 89.06 257 GLY A CA 1
ATOM 2015 C C . GLY A 1 257 ? 2.707 -12.139 -16.291 1.00 89.06 257 GLY A C 1
ATOM 2016 O O . GLY A 1 257 ? 3.375 -13.021 -15.767 1.00 89.06 257 GLY A O 1
ATOM 2017 N N . GLN A 1 258 ? 3.172 -11.425 -17.320 1.00 92.12 258 GLN A N 1
ATOM 2018 C CA . GLN A 1 258 ? 4.514 -11.616 -17.861 1.00 92.12 258 GLN A CA 1
ATOM 2019 C C . GLN A 1 258 ? 5.580 -11.126 -16.874 1.00 92.12 258 GLN A C 1
ATOM 2021 O O . GLN A 1 258 ? 5.494 -10.003 -16.375 1.00 92.12 258 GLN A O 1
ATOM 2026 N N . GLU A 1 259 ? 6.621 -11.930 -16.663 1.00 93.00 259 GLU A N 1
ATOM 2027 C CA . GLU A 1 259 ? 7.830 -11.498 -15.965 1.00 93.00 259 GLU A CA 1
ATOM 2028 C C . GLU A 1 259 ? 8.744 -10.694 -16.894 1.00 93.00 259 GLU A C 1
ATOM 2030 O O . GLU A 1 259 ? 8.988 -11.056 -18.049 1.00 93.00 259 GLU A O 1
ATOM 2035 N N . VAL A 1 260 ? 9.238 -9.569 -16.389 1.00 92.94 260 VAL A N 1
ATOM 2036 C CA . VAL A 1 260 ? 10.061 -8.612 -17.124 1.00 92.94 260 VAL A CA 1
ATOM 2037 C C . VAL A 1 260 ? 11.208 -8.128 -16.245 1.00 92.94 260 VAL A C 1
ATOM 2039 O O . VAL A 1 260 ? 11.041 -7.900 -15.047 1.00 92.94 260 VAL A O 1
ATOM 2042 N N . GLU A 1 261 ? 12.382 -7.945 -16.844 1.00 92.81 261 GLU A N 1
ATOM 2043 C CA . GLU A 1 261 ? 13.523 -7.342 -16.159 1.00 92.81 261 GLU A CA 1
ATOM 2044 C C . GLU A 1 261 ? 13.413 -5.819 -16.217 1.00 92.81 261 GLU A C 1
ATOM 2046 O O . GLU A 1 261 ? 13.283 -5.218 -17.289 1.00 92.81 261 GLU A O 1
ATOM 2051 N N . VAL A 1 262 ? 13.486 -5.184 -15.055 1.00 93.62 262 VAL A N 1
ATOM 2052 C CA . VAL A 1 262 ? 13.376 -3.734 -14.905 1.00 93.62 262 VAL A CA 1
ATOM 2053 C C . VAL A 1 262 ? 14.490 -3.208 -14.024 1.00 93.62 262 VAL A C 1
ATOM 2055 O O . VAL A 1 262 ? 15.004 -3.906 -13.161 1.00 93.62 262 VAL A O 1
ATOM 2058 N N . ARG A 1 263 ? 14.834 -1.939 -14.187 1.00 92.81 263 ARG A N 1
ATOM 2059 C CA . ARG A 1 263 ? 15.712 -1.226 -13.259 1.00 92.81 263 ARG A CA 1
ATOM 2060 C C . ARG A 1 263 ? 15.053 0.044 -12.755 1.00 92.81 263 ARG A C 1
ATOM 2062 O O . ARG A 1 263 ? 14.236 0.655 -13.454 1.00 92.81 263 ARG A O 1
ATOM 2069 N N . VAL A 1 264 ? 15.438 0.440 -11.549 1.00 92.19 264 VAL A N 1
ATOM 2070 C CA . VAL A 1 264 ? 14.938 1.648 -10.894 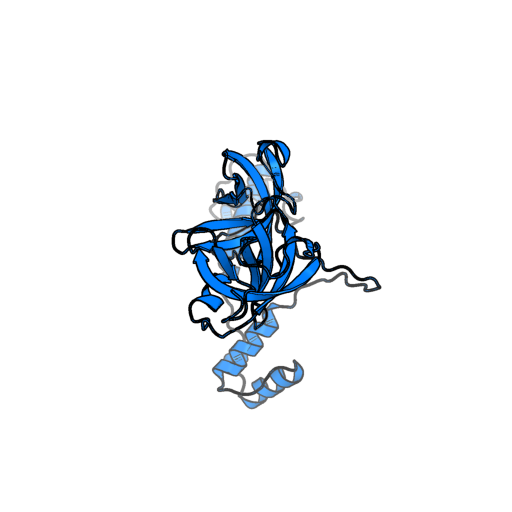1.00 92.19 264 VAL A CA 1
ATOM 2071 C C . VAL A 1 264 ? 15.569 2.874 -11.542 1.00 92.19 264 VAL A C 1
ATOM 2073 O O . VAL A 1 264 ? 16.787 2.986 -11.651 1.00 92.19 264 VAL A O 1
ATOM 2076 N N . VAL A 1 265 ? 14.720 3.780 -12.023 1.00 91.50 265 VAL A N 1
ATOM 2077 C CA . VAL A 1 265 ? 15.130 5.098 -12.527 1.00 91.50 265 VAL A CA 1
ATOM 2078 C C . VAL A 1 265 ? 14.982 6.137 -11.427 1.00 91.50 265 VAL A C 1
ATOM 2080 O O . VAL A 1 265 ? 15.847 6.988 -11.258 1.00 91.50 265 VAL A O 1
ATOM 2083 N N . GLU A 1 266 ? 13.867 6.080 -10.703 1.00 90.06 266 GLU A N 1
ATOM 2084 C CA . GLU A 1 266 ? 13.516 7.057 -9.681 1.00 90.06 266 GLU A CA 1
ATOM 2085 C C . GLU A 1 266 ? 12.536 6.438 -8.682 1.00 90.06 266 GLU A C 1
ATOM 2087 O O . GLU A 1 266 ? 11.680 5.624 -9.043 1.00 90.06 266 GLU A O 1
ATOM 2092 N N . ILE A 1 267 ? 12.633 6.868 -7.427 1.00 88.56 267 ILE A N 1
ATOM 2093 C CA . ILE A 1 267 ? 11.695 6.515 -6.369 1.00 88.56 267 ILE A CA 1
ATOM 2094 C C . ILE A 1 267 ? 10.707 7.653 -6.171 1.00 88.56 267 ILE A C 1
ATOM 2096 O O . ILE A 1 267 ? 11.081 8.786 -5.880 1.00 88.56 267 ILE A O 1
ATOM 2100 N N . ILE A 1 268 ? 9.418 7.340 -6.269 1.00 84.88 268 ILE A N 1
ATOM 2101 C CA . ILE A 1 268 ? 8.352 8.308 -6.046 1.00 84.88 268 ILE A CA 1
ATOM 2102 C C . ILE A 1 268 ? 7.887 8.180 -4.589 1.00 84.88 268 ILE A C 1
ATOM 2104 O O . ILE A 1 268 ? 6.856 7.566 -4.281 1.00 84.88 268 ILE A O 1
ATOM 2108 N N . SER A 1 269 ? 8.660 8.771 -3.672 1.00 74.44 269 SER A N 1
ATOM 2109 C CA . SER A 1 269 ? 8.506 8.595 -2.221 1.00 74.44 269 SER A CA 1
ATOM 2110 C C . SER A 1 269 ? 7.183 9.103 -1.657 1.00 74.44 269 SER A C 1
ATOM 2112 O O . SER A 1 269 ? 6.811 8.702 -0.569 1.00 74.44 269 SER A O 1
ATOM 2114 N N . ASN A 1 270 ? 6.411 9.958 -2.328 1.00 74.44 270 ASN A N 1
ATOM 2115 C CA . ASN A 1 270 ? 5.066 10.334 -1.851 1.00 74.44 270 ASN A CA 1
ATOM 2116 C C . ASN A 1 270 ? 4.005 9.268 -2.184 1.00 74.44 270 ASN A C 1
ATOM 2118 O O . ASN A 1 270 ? 2.966 9.179 -1.529 1.00 74.44 270 ASN A O 1
ATOM 2122 N N . THR A 1 271 ? 4.252 8.447 -3.205 1.00 73.88 271 THR A N 1
ATOM 2123 C CA . THR A 1 271 ? 3.314 7.422 -3.661 1.00 73.88 271 THR A CA 1
ATOM 2124 C C . THR A 1 271 ? 3.678 6.029 -3.179 1.00 73.88 271 THR A C 1
ATOM 2126 O O . THR A 1 271 ? 2.777 5.195 -3.090 1.00 73.88 271 THR A O 1
ATOM 2129 N N . GLY A 1 272 ? 4.945 5.809 -2.822 1.00 79.38 272 GLY A N 1
ATOM 2130 C CA . GLY A 1 272 ? 5.485 4.485 -2.532 1.00 79.38 272 GLY A CA 1
ATOM 2131 C C . GLY A 1 272 ? 5.543 3.622 -3.794 1.00 79.38 272 GLY A C 1
ATOM 2132 O O . GLY A 1 272 ? 5.180 2.449 -3.754 1.00 79.38 272 GLY A O 1
ATOM 2133 N N . THR A 1 273 ? 5.897 4.238 -4.924 1.00 86.00 273 THR A N 1
ATOM 2134 C CA . THR A 1 273 ? 5.926 3.606 -6.251 1.00 86.00 273 THR A CA 1
ATOM 2135 C C . THR A 1 273 ? 7.286 3.847 -6.892 1.00 86.00 273 THR A C 1
ATOM 2137 O O . THR A 1 273 ? 7.886 4.905 -6.696 1.00 86.00 273 THR A O 1
ATOM 2140 N N . LEU A 1 274 ? 7.760 2.891 -7.683 1.00 91.00 274 LEU A N 1
ATOM 2141 C CA . LEU A 1 274 ? 9.012 3.003 -8.431 1.00 91.00 274 LEU A CA 1
ATOM 2142 C C . LEU A 1 274 ? 8.735 3.473 -9.857 1.00 91.00 274 LEU A C 1
ATOM 2144 O O . LEU A 1 274 ? 7.812 2.985 -10.505 1.00 91.00 274 LEU A O 1
ATOM 2148 N N . ARG A 1 275 ? 9.548 4.386 -10.383 1.00 92.56 275 ARG A N 1
ATOM 2149 C CA . ARG A 1 275 ? 9.621 4.645 -11.822 1.00 92.56 275 ARG A CA 1
ATOM 2150 C C . ARG A 1 275 ? 10.710 3.758 -12.405 1.00 92.56 275 ARG A C 1
ATOM 2152 O O . ARG A 1 275 ? 11.853 3.779 -11.949 1.00 92.56 275 ARG A O 1
ATOM 2159 N N . LEU A 1 276 ? 10.342 2.981 -13.415 1.00 94.00 276 LEU A N 1
ATOM 2160 C CA . LEU A 1 276 ? 11.155 1.888 -13.931 1.00 94.00 276 LEU A CA 1
ATOM 2161 C C . LEU A 1 276 ? 11.448 2.041 -15.422 1.00 94.00 276 LEU A C 1
ATOM 2163 O O . LEU A 1 276 ? 10.709 2.691 -16.166 1.00 94.00 276 LEU A O 1
ATOM 2167 N N . THR A 1 277 ? 12.510 1.373 -15.863 1.00 93.31 277 THR A N 1
ATOM 2168 C CA . THR A 1 277 ? 12.804 1.150 -17.280 1.00 93.31 277 THR A CA 1
ATOM 2169 C C . THR A 1 277 ? 13.239 -0.290 -17.516 1.00 93.31 277 THR A C 1
ATOM 2171 O O . THR A 1 277 ? 13.951 -0.866 -16.699 1.00 93.31 277 THR A O 1
ATOM 2174 N N . ALA A 1 278 ? 12.818 -0.855 -18.643 1.00 92.12 278 ALA A N 1
ATOM 2175 C CA . ALA A 1 278 ? 13.257 -2.146 -19.164 1.00 92.12 278 ALA A CA 1
ATOM 2176 C C . ALA A 1 278 ? 14.173 -1.973 -20.394 1.00 92.12 278 ALA A C 1
ATOM 2178 O O . ALA A 1 278 ? 14.587 -2.947 -21.022 1.00 92.12 278 ALA A O 1
ATOM 2179 N N . MET A 1 279 ? 14.508 -0.729 -20.761 1.00 88.81 279 MET A N 1
ATOM 2180 C CA . MET A 1 279 ? 15.426 -0.442 -21.863 1.00 88.81 279 MET A CA 1
ATOM 2181 C C . MET A 1 279 ? 16.868 -0.738 -21.450 1.00 88.81 279 MET A C 1
ATOM 2183 O O . MET A 1 279 ? 17.390 -0.170 -20.480 1.00 88.81 279 MET A O 1
ATOM 2187 N N . LYS A 1 280 ? 17.545 -1.592 -22.223 1.00 82.62 280 LYS A N 1
ATOM 2188 C CA . LYS A 1 280 ? 18.981 -1.845 -22.065 1.00 82.62 280 LYS A CA 1
ATOM 2189 C C . LYS A 1 280 ? 19.765 -0.625 -22.557 1.00 82.62 280 LYS A C 1
ATOM 2191 O O . LYS A 1 280 ? 19.386 0.055 -23.508 1.00 82.62 280 LYS A O 1
ATOM 2196 N N . ARG A 1 281 ? 20.864 -0.293 -21.878 1.00 62.28 281 ARG A N 1
ATOM 2197 C CA . ARG A 1 281 ? 21.689 0.873 -22.229 1.00 62.28 281 ARG A CA 1
ATOM 2198 C C . ARG A 1 281 ? 22.254 0.664 -23.646 1.00 62.28 281 ARG A C 1
ATOM 2200 O O . ARG A 1 281 ? 23.044 -0.250 -23.841 1.00 62.28 281 ARG A O 1
ATOM 2207 N N . GLY A 1 282 ? 21.836 1.488 -24.611 1.00 57.28 282 GLY A N 1
ATOM 2208 C CA . GLY A 1 282 ? 22.308 1.434 -26.005 1.00 57.28 282 GLY A CA 1
ATOM 2209 C C . GLY A 1 282 ? 21.268 1.033 -27.058 1.00 57.28 282 GLY A C 1
ATOM 2210 O O . GLY A 1 282 ? 21.571 1.132 -28.240 1.00 57.28 282 GLY A O 1
ATOM 2211 N N . SER A 1 283 ? 20.050 0.639 -26.677 1.00 51.09 283 SER A N 1
ATOM 2212 C CA . SER A 1 283 ? 18.947 0.469 -27.633 1.00 51.09 283 SER A CA 1
ATOM 2213 C C . SER A 1 283 ? 18.263 1.816 -27.856 1.00 51.09 283 SER A C 1
ATOM 2215 O O . SER A 1 283 ? 17.441 2.243 -27.042 1.00 51.09 283 SER A O 1
ATOM 2217 N N . ARG A 1 284 ? 18.675 2.511 -28.914 1.00 41.19 284 ARG A N 1
ATOM 2218 C CA . ARG A 1 284 ? 18.042 3.721 -29.434 1.00 41.19 284 ARG A CA 1
ATOM 2219 C C . ARG A 1 284 ? 17.600 3.460 -30.864 1.00 41.19 284 ARG A C 1
ATOM 2221 O O . ARG A 1 284 ? 18.347 2.736 -31.557 1.00 41.19 284 ARG A O 1
#

Foldseek 3Di:
DPPLVPDDLVVLLVLCVVVVHDSDDDSVVSSVVNVVVVVVVVVVVVVVDDDDCLLVDDLVVLLVLCVVVVHDSDDDSVVSSVVVVVVVVPDDDDDDDDDDDDDDDDQDADEQADDDLVPDAALHKYKWFFADADQQFTWTRGHPRDTATEGCVQQDLEDDRGRCVRDDHGDIAIWGFHAQDPVRHTYIGSDRWHGARDRQLLVLCVPPDQPDKFKWFFSDDDPFWTWIWTDRPPRGITFIEIETCVQDDPSVPDDHGDIAIWGFPDQPVVNSYTYIGRDDPPDD

Solvent-accessible surface area (backbone atoms only — not comparable to full-atom values): 16605 Å² total; per-residue (Å²): 132,84,65,65,81,78,54,52,66,67,60,44,34,52,55,28,50,76,70,73,42,86,64,74,79,54,66,67,56,42,45,49,54,51,52,52,52,48,51,54,47,54,53,52,50,70,72,55,75,78,86,68,73,58,84,76,51,53,66,65,59,47,34,51,54,29,51,76,69,74,42,87,67,80,73,57,67,70,59,46,40,54,52,53,58,58,62,67,72,73,78,83,84,82,85,88,83,79,91,78,89,80,96,72,92,79,74,74,63,46,59,33,88,72,43,54,78,92,71,67,52,22,24,38,45,33,32,24,34,27,74,42,77,43,92,63,19,38,33,28,35,49,21,78,88,40,73,30,40,27,37,40,90,31,54,45,89,55,95,63,88,55,45,69,82,76,52,59,73,69,40,77,43,64,34,17,28,65,30,58,45,97,88,71,52,36,36,34,19,50,39,94,50,56,60,22,89,38,60,50,51,60,63,74,54,75,79,56,48,84,87,47,73,41,60,24,34,28,59,38,75,59,98,62,36,35,35,27,34,31,59,39,79,94,63,33,24,65,40,48,29,43,26,42,40,94,29,38,75,61,56,89,73,68,49,72,70,40,76,42,64,32,25,66,75,45,76,41,78,93,76,60,33,34,34,37,34,45,62,60,95,84,82,123

Radius of gyration: 28.64 Å; Cα contacts (8 Å, |Δi|>4): 471; chains: 1; bounding box: 56×44×85 Å

Sequence (284 aa):
EASLEQHTVLELREKLRKLQLPVSGRKQELIQRLKEAQALQDEAERSAQPAQPYHEMKVVDLKEALRALGMPVSGRKPDLVARLEAAGKEETSPAHFSEKSSDTDDVDVLESGQVSLSNLRVGQKLRGIVRRISQWGAFVEIGAGATALARISRMAERYVEDVYDVVPVGQEVVVWVYRIAPDGKIGLSMIEYPPSKLKDPVSFFEDARPSEWFTATVRFISHWSIFVDVAVPEGGGLVQGILHKSQFPYPEKAVKGQEVEVRVVEIISNTGTLRLTAMKRGSR

=== Feature glossary ===
A reading guide for the features in this record.

Start from the sequence.

  · This is the polypeptide sequence — one letter per residue, N-terminus first. Length ranges from a few dozen residues for small domains to over a thousand for large multi-domain proteins.

Fold it, and you get atomic coordinates and the backbone conformation that goes with them.

  · Structure coordinates are given as an mmCIF _atom_site loop: one row per atom with element, residue name, chain id, sequence number, and x/y/z position in Å. Only the four main-chain atoms per residue are included here; side chains are omitted to keep the record compact.

  · Backbone dihedral angles. Every residue except chain termini has a φ (preceding-C → N → Cα → C) and a ψ (N → Cα → C → next-N). They are reported in degrees following the IUPAC sign convention. Secondary structure is essentially a statement about which (φ, ψ) basin each residue occupies.

  · The SS8 string is DSSP's per-residue secondary-structure call. α-helix (H) means an i→i+4 H-bond ladder; β-strand (E) means the residue participates in a β-sheet; 3₁₀ (G) and π (I) are tighter and wider helices; T/S are turns/bends; '-' is loop.

  · SS3 is a coarse helix/strand/coil call (letters a/b/c) made by the P-SEA algorithm from inter-Cα distances and dihedrals. It is less detailed than DSSP but needs only Cα positions.

Summarize the fold with a handful of shape descriptors and a per-residue structural alphabet.

  · Radius of gyration (Rg) is the root-mean-square distance of Cα atoms from their centroid — a single number for overall size and compactness. A globular domain of N residues has Rg ≈ 2.2·N^0.38 Å; an extended or disordered chain has a much larger Rg. The Cα contact count is the number of residue pairs whose Cα atoms are within 8 Å and are more than four positions apart in sequence — a standard proxy for tertiary packing density. The bounding box is the smallest axis-aligned box enclosing all Cα atoms.

  · The Foldseek 3Di string encodes local tertiary geometry as a 20-letter alphabet — one character per residue — derived from the relative positions of nearby Cα atoms. Unlike the amino-acid sequence, 3Di is a direct function of the 3D structure, so two proteins with the same fold have similar 3Di strings even at low sequence identity.

  · Solvent-accessible surface area (SASA) is the area in Å² traced out by the centre of a 1.4 Å probe sphere (a water molecule) rolled over the protein's van der Waals surface (Shrake–Rupley / Lee–Richards construction). Buried residues have near-zero SASA; fully exposed residues can exceed 200 Å². The total SASA scales roughly with the number of surface residues.

Ask how reliable the model is.

  · pLDDT (predicted Local Distance Difference Test) is AlphaFold's per-residue confidence score, ranging from 0 to 100. Values above 90 indicate high confidence (typically well-packed cores); 70–90 is confident; 50–70 low confidence; below 50 usually means the region is disordered or the prediction is unreliable there. AlphaFold stores pLDDT in the mmCIF B-factor column.

  · B-factor (Debye–Waller factor) reflects atomic displacement in the crystal lattice. It is an experimental observable (units Å²), not a prediction; low values mean the atom is pinned down, high values mean it moves or is heterogeneous across the crystal.

  · Predicted Aligned Error (PAE) is an AlphaFold confidence matrix: entry (i, j) is the expected error in the position of residue j, in ångströms, when the prediction is superimposed on the true structure at residue i. Low PAE within a block of residues means that block is internally rigid and well-predicted; high PAE between two blocks means their relative placement is uncertain even if each block individually is confident.

Place it in context: what it resembles, what it is annotated as, and how it looks.

  · Nearest PDB neighbors are the top structural matches found by Foldseek when searching this structure against the entire Protein Data Bank. Each hit reports a TM-score (0 to 1; >0.5 almost always implies the same fold) and an E-value. These are *structural* homologs — they may share no detectable sequence similarity.

  · Functional annotations link the protein to curated databases. InterPro entries identify conserved domains and families by matching the sequence against member-database si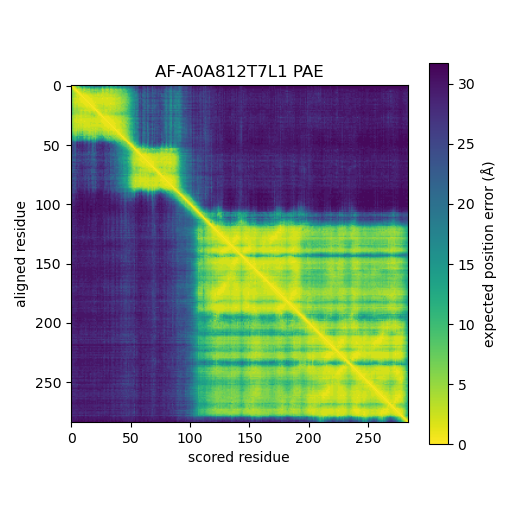gnatures (Pfam, PROSITE, CDD, …). Gene Ontology (GO) terms describe molecular function, biological process, and cellular component in a controlled vocabulary. CATH places the structure in a hierarchical fold classification (Class/Architecture/Topology/Homologous-superfamily). The organism is the source species.

  · Three diagnostic plots accompany the record. The Cα contact map visualizes the tertiary structure as a 2D adjacency matrix (8 Å cutoff, sequence-local contacts suppressed). The Ramachandran plot shows the distribution of backbone (φ, ψ) torsions, with points in the α and β basins reflecting secondary structure content. The PAE plot shows AlphaFold's inter-residue confidence as a color matrix.

  · Six rendered views show the 3D structure from the faces of a cube — i.e. along ±x, ±y, ±z. Rendering representation is drawn randomly per protein from cartoon (secondary-structure ribbons), sticks (backbone bonds), or molecular surface; coloring is either N→C rainbow (blue at the N-terminus through red at the C-terminus) or one color per chain.